Protein AF-A0A6M0BFX1-F1 (afdb_monomer_lite)

Structure (mmCIF, N/CA/C/O backbone):
data_AF-A0A6M0BFX1-F1
#
_entry.id   AF-A0A6M0BFX1-F1
#
loop_
_atom_site.group_PDB
_atom_site.id
_atom_site.type_symbol
_atom_site.label_atom_id
_atom_site.label_alt_id
_atom_site.label_comp_id
_atom_site.label_asym_id
_atom_site.label_entity_id
_atom_site.label_seq_id
_atom_site.pdbx_PDB_ins_code
_atom_site.Cartn_x
_atom_site.Cartn_y
_atom_site.Cartn_z
_atom_site.occupancy
_atom_site.B_iso_or_equiv
_atom_site.auth_seq_id
_atom_site.auth_comp_id
_atom_site.auth_asym_id
_atom_site.auth_atom_id
_atom_site.pdbx_PDB_model_num
ATOM 1 N N . MET A 1 1 ? -3.220 38.826 -23.582 1.00 36.59 1 MET A N 1
ATOM 2 C CA . MET A 1 1 ? -3.687 37.449 -23.327 1.00 36.59 1 MET A CA 1
ATOM 3 C C . MET A 1 1 ? -2.846 36.903 -22.188 1.00 36.59 1 MET A C 1
ATOM 5 O O . MET A 1 1 ? -1.636 36.831 -22.350 1.00 36.59 1 MET A O 1
ATOM 9 N N . LYS A 1 2 ? -3.441 36.656 -21.017 1.00 30.22 2 LYS A N 1
ATOM 10 C CA . LYS A 1 2 ? -2.777 35.894 -19.950 1.00 30.22 2 LYS A CA 1
ATOM 11 C C . LYS A 1 2 ? -2.882 34.412 -20.326 1.00 30.22 2 LYS A C 1
ATOM 13 O O . LYS A 1 2 ? -3.976 34.026 -20.734 1.00 30.22 2 LYS A O 1
ATOM 18 N N . PRO A 1 3 ? -1.814 33.607 -20.232 1.00 36.66 3 PRO A N 1
ATOM 19 C CA . PRO A 1 3 ? -1.981 32.167 -20.244 1.00 36.66 3 PRO A CA 1
ATOM 20 C C . PRO A 1 3 ? -2.669 31.778 -18.935 1.00 36.66 3 PRO A C 1
ATOM 22 O O . PRO A 1 3 ? -2.159 32.035 -17.845 1.00 36.66 3 PRO A O 1
ATOM 25 N N . ASP A 1 4 ? -3.875 31.252 -19.082 1.00 41.34 4 ASP A N 1
ATOM 26 C CA . ASP A 1 4 ? -4.591 30.516 -18.056 1.00 41.34 4 ASP A CA 1
ATOM 27 C C . ASP A 1 4 ? -4.094 29.070 -18.167 1.00 41.34 4 ASP A C 1
ATOM 29 O O . ASP A 1 4 ? -4.350 28.409 -19.170 1.00 41.34 4 ASP A O 1
ATOM 33 N N . LEU A 1 5 ? -3.256 28.640 -17.225 1.00 43.78 5 LEU A N 1
ATOM 34 C CA . LEU A 1 5 ? -2.702 27.285 -17.161 1.00 43.78 5 LEU A CA 1
ATOM 35 C C . LEU A 1 5 ? -2.589 26.876 -15.693 1.00 43.78 5 LEU A C 1
ATOM 37 O O . LEU A 1 5 ? -1.503 26.752 -15.135 1.00 43.78 5 LEU A O 1
ATOM 41 N N . THR A 1 6 ? -3.730 26.672 -15.051 1.00 41.00 6 THR A N 1
ATOM 42 C CA . THR A 1 6 ? -3.817 25.627 -14.032 1.00 41.00 6 THR A CA 1
ATOM 43 C C . THR A 1 6 ? -4.281 24.363 -14.740 1.00 41.00 6 THR A C 1
ATOM 45 O O . THR A 1 6 ? -5.455 24.004 -14.678 1.00 41.00 6 THR A O 1
ATOM 48 N N . GLU A 1 7 ? -3.372 23.713 -15.470 1.00 37.16 7 GLU A N 1
ATOM 49 C CA . GLU A 1 7 ? -3.544 22.281 -15.702 1.00 37.16 7 GLU A CA 1
ATOM 50 C C . GLU A 1 7 ? -3.515 21.617 -14.317 1.00 37.16 7 GLU A C 1
ATOM 52 O O . GLU A 1 7 ? -2.617 21.923 -13.523 1.00 37.16 7 GLU A O 1
ATOM 57 N N . PRO A 1 8 ? -4.508 20.787 -13.958 1.00 39.94 8 PRO A N 1
ATOM 58 C CA . PRO A 1 8 ? -4.450 20.062 -12.702 1.00 39.94 8 PRO A CA 1
ATOM 59 C C . PRO A 1 8 ? -3.175 19.214 -12.707 1.00 39.94 8 PRO A C 1
ATOM 61 O O . PRO A 1 8 ? -2.917 18.487 -13.664 1.00 39.94 8 PRO A O 1
ATOM 64 N N . TYR A 1 9 ? -2.361 19.340 -11.658 1.00 46.06 9 TYR A N 1
ATOM 65 C CA . TYR A 1 9 ? -1.170 18.521 -11.454 1.00 46.06 9 TYR A CA 1
ATOM 66 C C . TYR A 1 9 ? -1.613 17.057 -11.373 1.00 46.06 9 TYR A C 1
ATOM 68 O O . TYR A 1 9 ? -2.098 16.604 -10.337 1.00 46.06 9 TYR A O 1
ATOM 76 N N . VAL A 1 10 ? -1.526 16.331 -12.489 1.00 54.38 10 VAL A N 1
ATOM 77 C CA . VAL A 1 10 ? -1.837 14.903 -12.522 1.00 54.38 10 VAL A CA 1
ATOM 78 C C . VAL A 1 10 ? -0.723 14.208 -11.752 1.00 54.38 10 VAL A C 1
ATOM 80 O O . VAL A 1 10 ? 0.420 14.132 -12.209 1.00 54.38 10 VAL A O 1
ATOM 83 N N . GLN A 1 11 ? -1.034 13.755 -10.541 1.00 65.94 11 GLN A N 1
ATOM 84 C CA . GLN A 1 11 ? -0.116 12.924 -9.781 1.00 65.94 11 GLN A CA 1
ATOM 85 C C . GLN A 1 11 ? 0.071 11.619 -10.558 1.00 65.94 11 GLN A C 1
ATOM 87 O O . GLN A 1 11 ? -0.886 10.877 -10.764 1.00 65.94 11 GLN A O 1
ATOM 92 N N . SER A 1 12 ? 1.287 11.376 -11.048 1.00 84.25 12 SER A N 1
ATOM 93 C CA . SER A 1 12 ? 1.584 10.148 -11.779 1.00 84.25 12 SER A CA 1
ATOM 94 C C . SER A 1 12 ? 1.763 8.985 -10.800 1.00 84.25 12 SER A C 1
ATOM 96 O O . SER A 1 12 ? 2.242 9.175 -9.681 1.00 84.25 12 SER A O 1
ATOM 98 N N . ASP A 1 13 ? 1.357 7.784 -11.208 1.00 92.75 13 ASP A N 1
ATOM 99 C CA . ASP A 1 13 ? 1.546 6.545 -10.455 1.00 92.75 13 ASP A CA 1
ATOM 100 C C . ASP A 1 13 ? 2.055 5.449 -11.403 1.00 92.75 13 ASP A C 1
ATOM 102 O O . ASP A 1 13 ? 1.520 5.343 -12.511 1.00 92.75 13 ASP A O 1
ATOM 106 N N . PRO A 1 14 ? 3.042 4.618 -11.010 1.00 92.00 14 PRO A N 1
ATOM 107 C CA . PRO A 1 14 ? 3.582 3.573 -11.884 1.00 92.00 14 PRO A CA 1
ATOM 108 C C . PRO A 1 14 ? 2.545 2.568 -12.391 1.00 92.00 14 PRO A C 1
ATOM 110 O O . PRO A 1 14 ? 2.724 2.014 -13.473 1.00 92.00 14 PRO A O 1
ATOM 113 N N . LEU A 1 15 ? 1.474 2.334 -11.626 1.00 92.12 15 LEU A N 1
ATOM 114 C CA . LEU A 1 15 ? 0.385 1.425 -11.989 1.00 92.12 15 LEU A CA 1
ATOM 115 C C . LEU A 1 15 ? -0.913 2.165 -12.322 1.00 92.12 15 LEU A C 1
ATOM 117 O O . LEU A 1 15 ? -1.953 1.528 -12.459 1.00 92.12 15 LEU A O 1
ATOM 121 N N . ASN A 1 16 ? -0.869 3.498 -12.439 1.00 91.38 16 ASN A N 1
ATOM 122 C CA . ASN A 1 16 ? -2.055 4.335 -12.619 1.00 91.38 16 ASN A CA 1
ATOM 123 C C . ASN A 1 16 ? -3.126 4.086 -11.532 1.00 91.38 16 ASN A C 1
ATOM 125 O O . ASN A 1 16 ? -4.325 4.049 -11.808 1.00 91.38 16 ASN A O 1
ATOM 129 N N . SER A 1 17 ? -2.682 3.866 -10.291 1.00 93.31 17 SER A N 1
ATOM 130 C CA . SER A 1 17 ? -3.569 3.619 -9.154 1.00 93.31 17 SER A CA 1
ATOM 131 C C . SER A 1 17 ? -4.453 4.826 -8.826 1.00 93.31 17 SER A C 1
ATOM 133 O O . SER A 1 17 ? -3.970 5.961 -8.879 1.00 93.31 17 SER A O 1
ATOM 135 N N . PRO A 1 18 ? -5.705 4.604 -8.373 1.00 92.38 18 PRO A N 1
ATOM 136 C CA . PRO A 1 18 ? -6.528 5.668 -7.794 1.00 92.38 18 PRO A CA 1
ATOM 137 C C . PRO A 1 18 ? -5.953 6.225 -6.478 1.00 92.38 18 PRO A C 1
ATOM 139 O O . PRO A 1 18 ? -6.396 7.275 -6.015 1.00 92.38 18 PRO A O 1
ATOM 142 N N . TYR A 1 19 ? -4.961 5.553 -5.881 1.00 93.94 19 TYR A N 1
ATOM 143 C CA . TYR A 1 19 ? -4.289 5.961 -4.646 1.00 93.94 19 TYR A CA 1
ATOM 144 C C . TYR A 1 19 ? -2.804 6.195 -4.908 1.00 93.94 19 TYR A C 1
ATOM 146 O O . TYR A 1 19 ? -1.973 5.363 -4.532 1.00 93.94 19 TYR A O 1
ATOM 154 N N . PRO A 1 20 ? -2.442 7.284 -5.600 1.00 93.88 20 PRO A N 1
ATOM 155 C CA . PRO A 1 20 ? -1.104 7.442 -6.139 1.00 93.88 20 PRO A CA 1
ATOM 156 C C . PRO A 1 20 ? -0.043 7.531 -5.034 1.00 93.88 20 PRO A C 1
ATOM 158 O O . PRO A 1 20 ? -0.172 8.293 -4.070 1.00 93.88 20 PRO A O 1
ATOM 161 N N . ILE A 1 21 ? 1.054 6.788 -5.198 1.00 95.50 21 ILE A N 1
ATOM 162 C CA . ILE A 1 21 ? 2.276 7.008 -4.407 1.00 95.50 21 ILE A CA 1
ATOM 163 C C . ILE A 1 21 ? 2.895 8.368 -4.789 1.00 95.50 21 ILE A C 1
ATOM 165 O O . ILE A 1 21 ? 2.538 8.932 -5.829 1.00 95.50 21 ILE A O 1
ATOM 169 N N . PRO A 1 22 ? 3.827 8.946 -4.002 1.00 95.00 22 PRO A N 1
ATOM 170 C CA . PRO A 1 22 ? 4.436 10.234 -4.344 1.00 95.00 22 PRO A CA 1
ATOM 171 C C . PRO A 1 22 ? 5.495 10.079 -5.451 1.00 95.00 22 PRO A C 1
ATOM 173 O O . PRO A 1 22 ? 6.668 10.396 -5.263 1.00 95.00 22 PRO A O 1
ATOM 176 N N . TRP A 1 23 ? 5.097 9.562 -6.614 1.00 94.94 23 TRP A N 1
ATOM 177 C CA . TRP A 1 23 ? 6.004 9.239 -7.712 1.00 94.94 23 TRP A CA 1
ATOM 178 C C . TRP A 1 23 ? 6.662 10.480 -8.308 1.00 94.94 23 TRP A C 1
ATOM 180 O O . TRP A 1 23 ? 7.859 10.470 -8.578 1.00 94.94 23 TRP A O 1
ATOM 190 N N . ASN A 1 24 ? 5.925 11.586 -8.426 1.00 93.25 24 ASN A N 1
ATOM 191 C CA . ASN A 1 24 ? 6.508 12.841 -8.900 1.00 93.25 24 ASN A CA 1
ATOM 192 C C . ASN A 1 24 ? 7.655 13.307 -7.989 1.00 93.25 24 ASN A C 1
ATOM 194 O O . ASN A 1 24 ? 8.714 13.665 -8.492 1.00 93.25 24 ASN A O 1
ATOM 198 N N . TRP A 1 25 ? 7.505 13.192 -6.662 1.00 94.81 25 TRP A N 1
ATOM 199 C CA . TRP A 1 25 ? 8.595 13.481 -5.724 1.00 94.81 25 TRP A CA 1
ATOM 200 C C . TRP A 1 25 ? 9.810 12.573 -5.962 1.00 94.81 25 TRP A C 1
ATOM 202 O O . TRP A 1 25 ? 10.943 13.050 -5.906 1.00 94.81 25 TRP A O 1
ATOM 212 N N . VAL A 1 26 ? 9.599 11.286 -6.265 1.00 95.06 26 VAL A N 1
ATOM 213 C CA . VAL A 1 26 ? 10.688 10.354 -6.608 1.00 95.06 26 VAL A CA 1
ATOM 214 C C . VAL A 1 26 ? 11.441 10.827 -7.854 1.00 95.06 26 VAL A C 1
ATOM 216 O O . VAL A 1 26 ? 12.670 10.909 -7.828 1.00 95.06 26 VAL A O 1
ATOM 219 N N . LEU A 1 27 ? 10.720 11.167 -8.925 1.00 93.69 27 LEU A N 1
ATOM 220 C CA . LEU A 1 27 ? 11.308 11.594 -10.199 1.00 93.69 27 LEU A CA 1
ATOM 221 C C . LEU A 1 27 ? 12.014 12.953 -10.093 1.00 93.69 27 LEU A C 1
ATOM 223 O O . LEU A 1 27 ? 13.131 13.103 -10.584 1.00 93.69 27 LEU A O 1
ATOM 227 N N . GLU A 1 28 ? 11.403 13.927 -9.419 1.00 94.44 28 GLU A N 1
ATOM 228 C CA . GLU A 1 28 ? 11.993 15.250 -9.178 1.00 94.44 28 GLU A CA 1
ATOM 229 C C . GLU A 1 28 ? 13.260 15.139 -8.324 1.00 94.44 28 GLU A C 1
ATOM 231 O O . GLU A 1 28 ? 14.293 15.729 -8.650 1.00 94.44 28 GLU A O 1
ATOM 236 N N . THR A 1 29 ? 13.216 14.312 -7.275 1.00 94.19 29 THR A N 1
ATOM 237 C CA . THR A 1 29 ? 14.384 14.045 -6.433 1.00 94.19 29 THR A CA 1
ATOM 238 C C . THR A 1 29 ? 15.505 13.385 -7.233 1.00 94.19 29 THR A C 1
ATOM 240 O O . THR A 1 29 ? 16.671 13.750 -7.090 1.00 94.19 29 THR A O 1
ATOM 243 N N . HIS A 1 30 ? 15.184 12.425 -8.101 1.00 94.50 30 HIS A N 1
ATOM 244 C CA . HIS A 1 30 ? 16.181 11.807 -8.974 1.00 94.50 30 HIS A CA 1
ATOM 245 C C . HIS A 1 30 ? 16.802 12.816 -9.949 1.00 94.50 30 HIS A C 1
ATOM 247 O O . HIS A 1 30 ? 18.027 12.857 -10.077 1.00 94.50 30 HIS A O 1
ATOM 253 N N . ALA A 1 31 ? 15.992 13.675 -10.571 1.00 94.62 31 ALA A N 1
ATOM 254 C CA . ALA A 1 31 ? 16.477 14.722 -11.467 1.00 94.62 31 ALA A CA 1
ATOM 255 C C . ALA A 1 31 ? 17.451 15.687 -10.761 1.00 94.62 31 ALA A C 1
ATOM 257 O O . ALA A 1 31 ? 18.495 16.026 -11.325 1.00 94.62 31 ALA A O 1
ATOM 258 N N . GLU A 1 32 ? 17.164 16.072 -9.511 1.00 94.25 32 GLU A N 1
ATOM 259 C CA . GLU A 1 32 ? 18.070 16.869 -8.670 1.00 94.25 32 GLU A CA 1
ATOM 260 C C . GLU A 1 32 ? 19.411 16.150 -8.437 1.00 94.25 32 GLU A C 1
ATOM 262 O O . GLU A 1 32 ? 20.483 16.744 -8.589 1.00 94.25 32 GLU A O 1
ATOM 267 N N . LEU A 1 33 ? 19.370 14.860 -8.087 1.00 93.56 33 LEU A N 1
ATOM 268 C CA . LEU A 1 33 ? 20.571 14.064 -7.817 1.00 93.56 33 LEU A CA 1
ATOM 269 C C . LEU A 1 33 ? 21.458 13.927 -9.059 1.00 93.56 33 LEU A C 1
ATOM 271 O O . LEU A 1 33 ? 22.678 14.061 -8.944 1.00 93.56 33 LEU A O 1
ATOM 275 N N . VAL A 1 34 ? 20.858 13.720 -10.236 1.00 95.19 34 VAL A N 1
ATOM 276 C CA . VAL A 1 34 ? 21.568 13.667 -11.525 1.00 95.19 34 VAL A CA 1
ATOM 277 C C . VAL A 1 34 ? 22.212 15.009 -11.855 1.00 95.19 34 VAL A C 1
ATOM 279 O O . VAL A 1 34 ? 23.400 15.044 -12.176 1.00 95.19 34 VAL A O 1
ATOM 282 N N . ALA A 1 35 ? 21.463 16.111 -11.743 1.00 95.69 35 ALA A N 1
ATOM 283 C CA . ALA A 1 35 ? 21.962 17.451 -12.054 1.00 95.69 35 ALA A CA 1
ATOM 284 C C . ALA A 1 35 ? 23.174 17.835 -11.190 1.00 95.69 35 ALA A C 1
ATOM 286 O O . ALA A 1 35 ? 24.115 18.460 -11.679 1.00 95.69 35 ALA A O 1
ATOM 287 N N . ASN A 1 36 ? 23.172 17.409 -9.926 1.00 93.56 36 ASN A N 1
ATOM 288 C CA . ASN A 1 36 ? 24.231 17.701 -8.963 1.00 93.56 36 ASN A CA 1
ATOM 289 C C . ASN A 1 36 ? 25.308 16.605 -8.867 1.00 93.56 36 ASN A C 1
ATOM 291 O O . ASN A 1 36 ? 26.228 16.744 -8.063 1.00 93.56 36 ASN A O 1
ATOM 295 N N . GLN A 1 37 ? 25.186 15.509 -9.632 1.00 93.19 37 GLN A N 1
ATOM 296 C CA . GLN A 1 37 ? 26.025 14.304 -9.515 1.00 93.19 37 GLN A CA 1
ATOM 297 C C . GLN A 1 37 ? 26.199 13.836 -8.060 1.00 93.19 37 GLN A C 1
ATOM 299 O O . GLN A 1 37 ? 27.291 13.479 -7.615 1.00 93.19 37 GLN A O 1
ATOM 304 N N . SER A 1 38 ? 25.109 13.880 -7.295 1.00 93.06 38 SER A N 1
ATOM 305 C CA . SER A 1 38 ? 25.120 13.662 -5.849 1.00 93.06 38 SER A CA 1
ATOM 306 C C . SER A 1 38 ? 24.363 12.396 -5.457 1.00 93.06 38 SER A C 1
ATOM 308 O O . SER A 1 38 ? 23.568 11.857 -6.224 1.00 93.06 38 SER A O 1
ATOM 310 N N . PHE A 1 39 ? 24.619 11.915 -4.245 1.00 94.69 39 PHE A N 1
ATOM 311 C CA . PHE A 1 39 ? 23.954 10.762 -3.647 1.00 94.69 39 PHE A CA 1
ATOM 312 C C . PHE A 1 39 ? 23.531 11.099 -2.217 1.00 94.69 39 PHE A C 1
ATOM 314 O O . PHE A 1 39 ? 24.078 12.011 -1.591 1.00 94.69 39 PHE A O 1
ATOM 321 N N . GLY A 1 40 ? 22.573 10.352 -1.677 1.00 92.94 40 GLY A N 1
ATOM 322 C CA . GLY A 1 40 ? 22.203 10.459 -0.270 1.00 92.94 40 GLY A CA 1
ATOM 323 C C . GLY A 1 40 ? 20.732 10.206 -0.000 1.00 92.94 40 GLY A C 1
ATOM 324 O O . GLY A 1 40 ? 19.965 9.822 -0.881 1.00 92.94 40 GLY A O 1
ATOM 325 N N . PHE A 1 41 ? 20.347 10.426 1.252 1.00 94.88 41 PHE A N 1
ATOM 326 C CA . PHE A 1 41 ? 18.977 10.222 1.696 1.00 94.88 41 PHE A CA 1
ATOM 327 C C . PHE A 1 41 ? 18.101 11.440 1.403 1.00 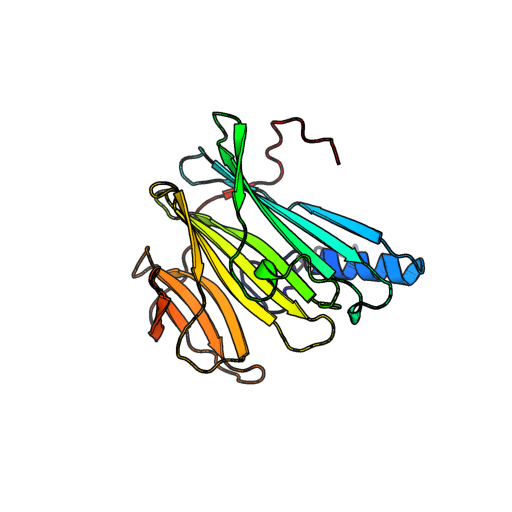94.88 41 PHE A C 1
ATOM 329 O O . PHE A 1 41 ? 18.527 12.594 1.533 1.00 94.88 41 PHE A O 1
ATOM 336 N N . ARG A 1 42 ? 16.861 11.166 1.011 1.00 95.62 42 ARG A N 1
ATOM 337 C CA . ARG A 1 42 ? 15.777 12.133 0.848 1.00 95.62 42 ARG A CA 1
ATOM 338 C C . ARG A 1 42 ? 14.530 11.553 1.489 1.00 95.62 42 ARG A C 1
ATOM 340 O O . ARG A 1 42 ? 14.309 10.345 1.442 1.00 95.62 42 ARG A O 1
ATOM 347 N N . TYR A 1 43 ? 13.737 12.421 2.100 1.00 95.94 43 TYR A N 1
ATOM 348 C CA . TYR A 1 43 ? 12.586 12.013 2.888 1.00 95.94 43 TYR A CA 1
ATOM 349 C C . TYR A 1 43 ? 11.331 12.700 2.385 1.00 95.94 43 TYR A C 1
ATOM 351 O O . TYR A 1 43 ? 11.352 13.881 2.041 1.00 95.94 43 TYR A O 1
ATOM 359 N N . TYR A 1 44 ? 10.237 11.958 2.414 1.00 94.75 44 TYR A N 1
ATOM 360 C CA . TYR A 1 44 ? 8.903 12.450 2.136 1.00 94.75 44 TYR A CA 1
ATOM 361 C C . TYR A 1 44 ? 7.956 11.976 3.231 1.00 94.75 44 TYR A C 1
ATOM 363 O O . TYR A 1 44 ? 8.082 10.862 3.744 1.00 94.75 44 TYR A O 1
ATOM 371 N N . ARG A 1 45 ? 6.992 12.818 3.596 1.00 94.12 45 ARG A N 1
ATOM 372 C CA . ARG A 1 45 ? 5.900 12.450 4.495 1.00 94.12 45 ARG A CA 1
ATOM 373 C C . ARG A 1 45 ? 4.592 12.579 3.730 1.00 94.12 45 ARG A C 1
ATOM 375 O O . ARG A 1 45 ? 4.325 13.644 3.184 1.00 94.12 45 ARG A O 1
ATOM 382 N N . SER A 1 46 ? 3.779 11.526 3.730 1.00 93.62 46 SER A N 1
ATOM 383 C CA . SER A 1 46 ? 2.451 11.588 3.117 1.00 93.62 46 SER A CA 1
ATOM 384 C C . SER A 1 46 ? 1.525 12.540 3.876 1.00 93.62 46 SER A C 1
ATOM 386 O O . SER A 1 46 ? 1.767 12.895 5.039 1.00 93.62 46 SER A O 1
ATOM 388 N N . GLN A 1 47 ? 0.419 12.905 3.231 1.00 91.62 47 GLN A N 1
ATOM 389 C CA . GLN A 1 47 ? -0.734 13.459 3.933 1.00 91.62 47 GLN A CA 1
ATOM 390 C C . GLN A 1 47 ? -1.236 12.472 4.999 1.00 91.62 47 GLN A C 1
ATOM 392 O O . GLN A 1 47 ? -0.966 11.265 4.932 1.00 91.62 47 GLN A O 1
ATOM 397 N N . SER A 1 48 ? -1.911 13.013 6.015 1.00 94.69 48 SER A N 1
ATOM 398 C CA . SER A 1 48 ? -2.513 12.206 7.072 1.00 94.69 48 SER A CA 1
ATOM 399 C C . SER A 1 48 ? -3.921 11.782 6.655 1.00 94.69 48 SER A C 1
ATOM 401 O O . SER A 1 48 ? -4.705 12.627 6.236 1.00 94.69 48 SER A O 1
ATOM 403 N N . LEU A 1 49 ? -4.256 10.508 6.835 1.00 97.25 49 LEU A N 1
ATOM 404 C CA . LEU A 1 49 ? -5.599 9.965 6.665 1.00 97.25 49 LEU A CA 1
ATOM 405 C C . LEU A 1 49 ? -6.263 9.784 8.034 1.00 97.25 49 LEU A C 1
ATOM 407 O O . LEU A 1 49 ? -5.833 8.946 8.835 1.00 97.25 49 LEU A O 1
ATOM 411 N N . VAL A 1 50 ? -7.316 10.550 8.299 1.00 97.88 50 VAL A N 1
ATOM 412 C CA . VAL A 1 50 ? -8.042 10.533 9.574 1.00 97.88 50 VAL A CA 1
ATOM 413 C C . VAL A 1 50 ? -9.176 9.512 9.530 1.00 97.88 50 VAL A C 1
ATOM 415 O O . VAL A 1 50 ? -9.925 9.440 8.556 1.00 97.88 50 VAL A O 1
ATOM 418 N N . SER A 1 51 ? -9.298 8.716 10.593 1.00 97.75 51 SER A N 1
ATOM 419 C CA . SER A 1 51 ? -10.395 7.758 10.784 1.00 97.75 51 SER A CA 1
ATOM 420 C C . SER A 1 51 ? -11.755 8.462 10.857 1.00 97.75 51 SER A C 1
ATOM 422 O O . SER A 1 51 ? -11.814 9.515 11.494 1.00 97.75 51 SER A O 1
ATOM 424 N N . PRO A 1 52 ? -12.853 7.876 10.342 1.00 97.12 52 PRO A N 1
ATOM 425 C CA . PRO A 1 52 ? -14.193 8.467 10.439 1.00 97.12 52 PRO A CA 1
ATOM 426 C C . PRO A 1 52 ? -14.639 8.846 11.863 1.00 97.12 52 PRO A C 1
ATOM 428 O O . PRO A 1 52 ? -15.320 9.851 12.045 1.00 97.12 52 PRO A O 1
ATOM 431 N N . ASP A 1 53 ? -14.223 8.099 12.894 1.00 96.81 53 ASP A N 1
ATOM 432 C CA . ASP A 1 53 ? -14.511 8.422 14.303 1.00 96.81 53 ASP A CA 1
ATOM 433 C C . ASP A 1 53 ? -13.611 9.526 14.902 1.00 96.81 53 ASP A C 1
ATOM 435 O O . ASP A 1 53 ? -13.756 9.875 16.077 1.00 96.81 53 ASP A O 1
ATOM 439 N N . GLY A 1 54 ? -12.678 10.062 14.110 1.00 96.06 54 GLY A N 1
ATOM 440 C CA . GLY A 1 54 ? -11.760 11.143 14.465 1.00 96.06 54 GLY A CA 1
ATOM 441 C C . GLY A 1 54 ? -10.700 10.784 15.509 1.00 96.06 54 GLY A C 1
ATOM 442 O O . GLY A 1 54 ? -10.040 11.685 16.026 1.00 96.06 54 GLY A O 1
ATOM 443 N N . LYS A 1 55 ? -10.527 9.505 15.875 1.00 96.56 55 LYS A N 1
ATOM 444 C CA . LYS A 1 55 ? -9.609 9.112 16.962 1.00 96.56 55 LYS A CA 1
ATOM 445 C C . LYS A 1 55 ? -8.203 8.772 16.495 1.00 96.56 55 LYS A C 1
ATOM 447 O O . L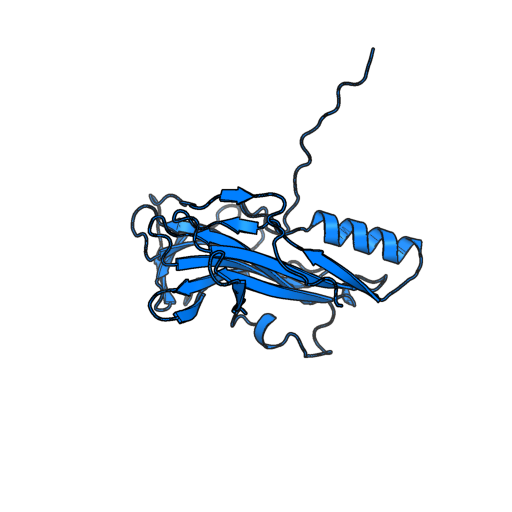YS A 1 55 ? -7.296 8.771 17.328 1.00 96.56 55 LYS A O 1
ATOM 452 N N . TYR A 1 56 ? -8.014 8.472 15.216 1.00 97.12 56 TYR A N 1
ATOM 453 C CA . TYR A 1 56 ? -6.726 8.072 14.668 1.00 97.12 56 TYR A CA 1
ATOM 454 C C . TYR A 1 56 ? -6.371 8.855 13.410 1.00 97.12 56 TYR A C 1
ATOM 456 O O . TYR A 1 56 ? -7.237 9.205 12.611 1.00 97.12 56 TYR A O 1
ATOM 464 N N . ALA A 1 57 ? -5.075 9.073 13.214 1.00 97.31 57 ALA A N 1
ATOM 465 C CA . ALA A 1 57 ? -4.520 9.535 11.951 1.00 97.31 57 ALA A CA 1
ATOM 466 C C . ALA A 1 57 ? -3.416 8.583 11.493 1.00 97.31 57 ALA A C 1
ATOM 468 O O . ALA A 1 57 ? -2.549 8.206 12.282 1.00 97.31 57 ALA A O 1
ATOM 469 N N . ALA A 1 58 ? -3.438 8.214 10.217 1.00 97.94 58 ALA A N 1
ATOM 470 C CA . ALA A 1 58 ? -2.407 7.402 9.591 1.00 97.94 58 ALA A CA 1
ATOM 471 C C . ALA A 1 58 ? -1.585 8.234 8.605 1.00 97.94 58 ALA A C 1
ATOM 473 O O . ALA A 1 58 ? -2.136 9.052 7.879 1.00 97.94 58 ALA A O 1
ATOM 474 N N . TYR A 1 59 ? -0.272 8.044 8.563 1.00 97.38 59 TYR A N 1
ATOM 475 C CA . TYR A 1 59 ? 0.603 8.691 7.582 1.00 97.38 59 TYR A CA 1
ATOM 476 C C . TYR A 1 59 ? 1.869 7.869 7.380 1.00 97.38 59 TYR A C 1
ATOM 478 O O . TYR A 1 59 ? 2.273 7.115 8.260 1.00 97.38 59 TYR A O 1
ATOM 486 N N . SER A 1 60 ? 2.550 8.069 6.262 1.00 97.19 60 SER A N 1
ATOM 487 C CA . SER A 1 60 ? 3.802 7.384 5.961 1.00 97.19 60 SER A CA 1
ATOM 488 C C . SER A 1 60 ? 4.984 8.330 5.943 1.00 97.19 60 SER A C 1
ATOM 490 O O . SER A 1 60 ? 4.864 9.506 5.590 1.00 97.19 60 SER A O 1
ATOM 492 N N . ARG A 1 61 ? 6.151 7.798 6.302 1.00 96.12 61 ARG A N 1
ATOM 493 C CA . ARG A 1 61 ? 7.449 8.395 5.993 1.00 96.12 61 ARG A CA 1
ATOM 494 C C . ARG A 1 61 ? 8.143 7.507 4.976 1.00 96.12 61 ARG A C 1
ATOM 496 O O . ARG A 1 61 ? 8.279 6.306 5.193 1.00 96.12 61 ARG A O 1
ATOM 503 N N . ILE A 1 62 ? 8.555 8.110 3.876 1.00 96.31 62 ILE A N 1
ATOM 504 C CA . ILE A 1 62 ? 9.187 7.454 2.739 1.00 96.31 62 ILE A CA 1
ATOM 505 C C . ILE A 1 62 ? 10.620 7.966 2.669 1.00 96.31 62 ILE A C 1
ATOM 507 O O . ILE A 1 62 ? 10.861 9.170 2.770 1.00 96.31 62 ILE A O 1
ATOM 511 N N . GLN A 1 63 ? 11.563 7.045 2.527 1.00 96.25 63 GLN A N 1
ATOM 512 C CA . GLN A 1 63 ? 12.983 7.324 2.417 1.00 96.25 63 GLN A CA 1
ATOM 513 C C . GLN A 1 63 ? 13.470 6.846 1.053 1.00 96.25 63 GLN A C 1
ATOM 515 O O . GLN A 1 63 ? 13.381 5.664 0.732 1.00 96.25 63 GLN A O 1
ATOM 520 N N . LEU A 1 64 ? 14.042 7.763 0.281 1.00 95.50 64 LEU A N 1
ATOM 521 C CA . LEU A 1 64 ? 14.802 7.459 -0.922 1.00 95.50 64 LEU A CA 1
ATOM 522 C C . LEU A 1 64 ? 16.289 7.514 -0.570 1.00 95.50 64 LEU A C 1
ATOM 524 O O . LEU A 1 64 ? 16.812 8.571 -0.218 1.00 95.50 64 LEU A O 1
ATOM 528 N N . GLN A 1 65 ? 16.971 6.377 -0.671 1.00 95.56 65 GLN A N 1
ATOM 529 C CA . GLN A 1 65 ? 18.426 6.321 -0.757 1.00 95.56 65 GLN A CA 1
ATOM 530 C C . GLN A 1 65 ? 18.799 6.508 -2.228 1.00 95.56 65 GLN A C 1
ATOM 532 O O . GLN A 1 65 ? 18.807 5.556 -3.010 1.00 95.56 65 GLN A O 1
ATOM 537 N N . GLY A 1 66 ? 19.018 7.759 -2.614 1.00 93.69 66 GLY A N 1
ATOM 538 C CA . GLY A 1 66 ? 19.165 8.153 -4.005 1.00 93.69 66 GLY A CA 1
ATOM 539 C C . GLY A 1 66 ? 20.607 8.097 -4.505 1.00 93.69 66 GLY A C 1
ATOM 540 O O . GLY A 1 66 ? 21.547 8.475 -3.798 1.00 93.69 66 GLY A O 1
ATOM 541 N N . GLN A 1 67 ? 20.753 7.664 -5.754 1.00 94.56 67 GLN A N 1
ATOM 542 C CA . GLN A 1 67 ? 21.970 7.729 -6.562 1.00 94.56 67 GLN A CA 1
ATOM 543 C C . GLN A 1 67 ? 21.630 8.320 -7.944 1.00 94.56 67 GLN A C 1
ATOM 545 O O . GLN A 1 67 ? 20.476 8.208 -8.372 1.00 94.56 67 GLN A O 1
ATOM 550 N N . PRO A 1 68 ? 22.598 8.912 -8.672 1.00 93.44 68 PRO A N 1
ATOM 551 C CA . PRO A 1 68 ? 22.364 9.400 -10.034 1.00 93.44 68 PRO A CA 1
ATOM 552 C C . PRO A 1 68 ? 21.850 8.301 -10.976 1.00 93.44 68 PRO A C 1
ATOM 554 O O . PRO A 1 68 ? 21.011 8.555 -11.839 1.00 93.44 68 PRO A O 1
ATOM 557 N N . GLU A 1 69 ? 22.286 7.055 -10.789 1.00 94.06 69 GLU A N 1
ATOM 558 C CA . GLU A 1 69 ? 21.707 5.894 -11.454 1.00 94.06 69 GLU A CA 1
ATOM 559 C C . GLU A 1 69 ? 20.508 5.322 -10.670 1.00 94.06 69 GLU A C 1
ATOM 561 O O . GLU A 1 69 ? 20.677 4.718 -9.608 1.00 94.06 69 GLU A O 1
ATOM 566 N N . LEU A 1 70 ? 19.285 5.433 -11.214 1.00 89.81 70 LEU A N 1
ATOM 567 C CA . LEU A 1 70 ? 18.056 4.942 -10.557 1.00 89.81 70 LEU A CA 1
ATOM 568 C C . LEU A 1 70 ? 18.098 3.458 -10.190 1.00 89.81 70 LEU A C 1
ATOM 570 O O . LEU A 1 70 ? 17.655 3.088 -9.109 1.00 89.81 70 LEU A O 1
ATOM 574 N N . TYR A 1 71 ? 18.687 2.609 -11.034 1.00 91.44 71 TYR A N 1
ATOM 575 C CA . TYR A 1 71 ? 18.810 1.172 -10.754 1.00 91.44 71 TYR A CA 1
ATOM 576 C C . TYR A 1 71 ? 19.719 0.858 -9.547 1.00 91.44 71 TYR A C 1
ATOM 578 O O . TYR A 1 71 ? 19.779 -0.284 -9.101 1.00 91.44 71 TYR A O 1
ATOM 586 N N . ARG A 1 72 ? 20.441 1.854 -9.015 1.00 93.00 72 ARG A N 1
ATOM 587 C CA . ARG A 1 72 ? 21.212 1.766 -7.763 1.00 93.00 72 ARG A CA 1
ATOM 588 C C . ARG A 1 72 ? 20.525 2.463 -6.590 1.00 93.00 72 ARG A C 1
ATOM 590 O O . ARG A 1 72 ? 20.995 2.369 -5.458 1.00 93.00 72 ARG A O 1
ATOM 597 N N . SER A 1 73 ? 19.446 3.191 -6.856 1.00 94.56 73 SER A N 1
ATOM 598 C CA . SER A 1 73 ? 18.640 3.835 -5.825 1.00 94.56 73 SER A CA 1
ATOM 599 C C . SER A 1 73 ? 17.740 2.815 -5.135 1.00 94.56 73 SER A C 1
ATOM 601 O O . SER A 1 73 ? 17.483 1.732 -5.662 1.00 94.56 73 SER A O 1
ATOM 603 N N . ARG A 1 74 ? 17.252 3.165 -3.947 1.00 95.44 74 ARG A N 1
ATOM 604 C CA . ARG A 1 74 ? 16.321 2.333 -3.182 1.00 95.44 74 ARG A CA 1
ATOM 605 C C . ARG A 1 74 ? 15.275 3.192 -2.498 1.00 95.44 74 ARG A C 1
ATOM 607 O O . ARG A 1 74 ? 15.618 4.239 -1.948 1.00 95.44 74 ARG A O 1
ATOM 614 N N . ILE A 1 75 ? 14.032 2.722 -2.468 1.00 96.00 75 ILE A N 1
ATOM 615 C CA . ILE A 1 75 ? 12.980 3.330 -1.654 1.00 96.00 75 ILE A CA 1
ATOM 616 C C . ILE A 1 75 ? 12.488 2.345 -0.603 1.00 96.00 75 ILE A C 1
ATOM 618 O O . ILE A 1 75 ? 12.176 1.195 -0.906 1.00 96.00 75 ILE A O 1
ATOM 622 N N . SER A 1 76 ? 12.385 2.832 0.627 1.00 95.56 76 SER A N 1
ATOM 623 C CA . SER A 1 76 ? 11.698 2.165 1.726 1.00 95.56 76 SER A CA 1
ATOM 624 C C . SER A 1 76 ? 10.729 3.129 2.401 1.00 95.56 76 SER A C 1
ATOM 626 O O . SER A 1 76 ? 10.764 4.346 2.192 1.00 95.56 76 SER A O 1
ATOM 628 N N . SER A 1 77 ? 9.832 2.591 3.215 1.00 95.50 77 SER A N 1
ATOM 629 C CA . SER A 1 77 ? 8.845 3.396 3.919 1.00 95.50 77 SER A CA 1
ATOM 630 C C . SER A 1 77 ? 8.383 2.724 5.200 1.00 95.50 77 SER A C 1
ATOM 632 O O . SER A 1 77 ? 8.518 1.514 5.382 1.00 95.50 77 SER A O 1
ATOM 634 N N . VAL A 1 78 ? 7.840 3.542 6.093 1.00 94.25 78 VAL A N 1
ATOM 635 C CA . VAL A 1 78 ? 7.184 3.106 7.320 1.00 94.25 78 VAL A CA 1
ATOM 636 C C . VAL A 1 78 ? 5.884 3.885 7.451 1.00 94.25 78 VAL A C 1
ATOM 638 O O . VAL A 1 78 ? 5.888 5.113 7.320 1.00 94.25 78 VAL A O 1
ATOM 641 N N . MET A 1 79 ? 4.785 3.184 7.728 1.00 97.56 79 MET A N 1
ATOM 642 C CA . MET A 1 79 ? 3.504 3.813 8.029 1.00 97.56 79 MET A CA 1
ATOM 643 C C . MET A 1 79 ? 3.314 3.912 9.539 1.00 97.56 79 MET A C 1
ATOM 645 O O . MET A 1 79 ? 3.662 3.010 10.299 1.00 97.56 79 MET A O 1
ATOM 649 N N . PHE A 1 80 ? 2.760 5.030 9.975 1.00 97.75 80 PHE A N 1
ATOM 650 C CA . PHE A 1 80 ? 2.469 5.341 11.360 1.00 97.75 80 PHE A CA 1
ATOM 651 C C . PHE A 1 80 ? 0.969 5.497 11.542 1.00 97.75 80 PHE A C 1
ATOM 653 O O . PHE A 1 80 ? 0.304 6.081 10.691 1.00 97.75 80 PHE A O 1
ATOM 660 N N . ILE A 1 81 ? 0.461 5.025 12.676 1.00 97.69 81 ILE A N 1
ATOM 661 C CA . ILE A 1 81 ? -0.896 5.295 13.146 1.00 97.69 81 ILE A CA 1
ATOM 662 C C . ILE A 1 81 ? -0.791 5.969 14.509 1.00 97.69 81 ILE A C 1
ATOM 664 O O . ILE A 1 81 ? -0.261 5.392 15.459 1.00 97.69 81 ILE A O 1
ATOM 668 N N . 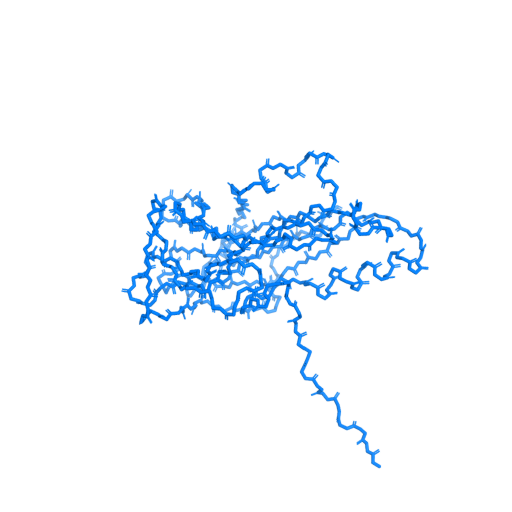GLU A 1 82 ? -1.290 7.191 14.603 1.00 96.62 82 GLU A N 1
ATOM 669 C CA . GLU A 1 82 ? -1.323 7.985 15.823 1.00 96.62 82 GLU A CA 1
ATOM 670 C C . GLU A 1 82 ? -2.728 7.963 16.415 1.00 96.62 82 GLU A C 1
ATOM 672 O O . GLU A 1 82 ? -3.700 8.240 15.717 1.00 96.62 82 GLU A O 1
ATOM 677 N N . ASN A 1 83 ? -2.848 7.651 17.705 1.00 95.94 83 ASN A N 1
ATOM 678 C CA . ASN A 1 83 ? -4.064 7.944 18.452 1.00 95.94 83 ASN A CA 1
ATOM 679 C C . ASN A 1 83 ? -4.076 9.440 18.796 1.00 95.94 83 ASN A C 1
ATOM 681 O O . ASN A 1 83 ? -3.244 9.899 19.574 1.00 95.94 83 ASN A O 1
ATOM 685 N N . LEU A 1 84 ? -5.037 10.184 18.256 1.00 94.81 84 LEU A N 1
ATOM 686 C CA . LEU A 1 84 ? -5.106 11.644 18.362 1.00 94.81 84 LEU A CA 1
ATOM 687 C C . LEU A 1 84 ? -5.465 12.145 19.769 1.00 94.81 84 LEU A C 1
ATOM 689 O O . LEU A 1 84 ? -5.244 13.311 20.081 1.00 94.81 84 LEU A O 1
ATOM 693 N N . GLN A 1 85 ? -6.001 11.280 20.635 1.00 94.56 85 GLN A N 1
ATOM 694 C CA . GLN A 1 85 ? -6.312 11.631 22.023 1.00 94.56 85 GLN A CA 1
ATOM 695 C C . GLN A 1 85 ? -5.108 11.433 22.947 1.00 94.56 85 GLN A C 1
ATOM 697 O O . GLN A 1 85 ? -4.887 12.232 23.853 1.00 94.56 85 GLN A O 1
ATOM 702 N N . THR A 1 86 ? -4.351 10.350 22.750 1.00 94.81 86 THR A N 1
ATOM 703 C CA . THR A 1 86 ? -3.248 9.966 23.647 1.00 94.81 86 THR A CA 1
ATOM 704 C C . THR A 1 86 ? -1.864 10.311 23.102 1.00 94.81 86 THR A C 1
ATOM 706 O O . THR A 1 86 ? -0.893 10.256 23.853 1.00 94.81 86 THR A O 1
ATOM 709 N N . GLY A 1 87 ? -1.749 10.616 21.808 1.00 92.44 87 GLY A N 1
ATOM 710 C CA . GLY A 1 87 ? -0.476 10.766 21.096 1.00 92.44 87 GLY A CA 1
ATOM 711 C C . GLY A 1 87 ? 0.282 9.447 20.907 1.00 92.44 87 GLY A C 1
ATOM 712 O O . GLY A 1 87 ? 1.438 9.452 20.487 1.00 92.44 87 GLY A O 1
ATOM 713 N N . HIS A 1 88 ? -0.323 8.301 21.243 1.00 94.44 88 HIS A N 1
ATOM 714 C CA . HIS A 1 88 ? 0.342 7.010 21.099 1.00 94.44 88 HIS A CA 1
ATOM 715 C C . HIS A 1 88 ? 0.547 6.680 19.619 1.00 94.44 88 HIS A C 1
ATOM 717 O O . HIS A 1 88 ? -0.418 6.537 18.865 1.00 94.44 88 HIS A O 1
ATOM 723 N N . LEU A 1 89 ? 1.807 6.479 19.238 1.00 94.38 89 LEU A N 1
ATOM 724 C CA . LEU A 1 89 ? 2.217 6.161 17.878 1.00 94.38 89 LEU A CA 1
ATOM 725 C C . LEU A 1 89 ? 2.454 4.655 17.719 1.00 94.38 89 LEU A C 1
ATOM 727 O O . LEU A 1 89 ? 3.169 4.035 18.506 1.00 94.38 89 LEU A O 1
ATOM 731 N N . ARG A 1 90 ? 1.891 4.071 16.667 1.00 95.31 90 ARG A N 1
ATOM 732 C CA . ARG A 1 90 ? 2.126 2.691 16.237 1.00 95.31 90 ARG A CA 1
ATOM 733 C C . ARG A 1 90 ? 2.805 2.686 14.879 1.00 95.31 90 ARG A C 1
ATOM 735 O O . ARG A 1 90 ? 2.413 3.441 14.000 1.00 95.31 90 ARG A O 1
ATOM 742 N N . ILE A 1 91 ? 3.773 1.795 14.711 1.00 96.31 91 ILE A N 1
ATOM 743 C CA . ILE A 1 91 ? 4.408 1.519 13.424 1.00 96.31 91 ILE A CA 1
ATOM 744 C C . ILE A 1 91 ? 3.687 0.351 12.748 1.00 96.31 91 ILE A C 1
ATOM 746 O O . ILE A 1 91 ? 3.389 -0.652 13.397 1.00 96.31 91 ILE A O 1
ATOM 750 N N . ILE A 1 92 ? 3.428 0.496 11.451 1.00 96.75 92 ILE A N 1
ATOM 751 C CA . ILE A 1 92 ? 2.869 -0.518 10.564 1.00 96.75 92 ILE A CA 1
ATOM 752 C C . ILE A 1 92 ? 3.875 -0.781 9.445 1.00 96.75 92 ILE A C 1
ATOM 754 O O . ILE A 1 92 ? 4.356 0.144 8.785 1.00 96.75 92 ILE A O 1
ATOM 758 N N . THR A 1 93 ? 4.172 -2.058 9.236 1.00 93.38 93 THR A N 1
ATOM 759 C CA . THR A 1 93 ? 5.056 -2.556 8.181 1.00 93.38 93 THR A CA 1
ATOM 760 C C . THR A 1 93 ? 4.342 -3.658 7.416 1.00 93.38 93 THR A C 1
ATOM 762 O O . THR A 1 93 ? 3.657 -4.479 8.026 1.00 93.38 93 THR A O 1
ATOM 765 N N . ALA A 1 94 ? 4.518 -3.689 6.098 1.00 94.81 94 ALA A N 1
ATOM 766 C CA . ALA A 1 94 ? 4.020 -4.774 5.266 1.00 94.81 94 ALA A CA 1
ATOM 767 C C . ALA A 1 94 ? 4.857 -6.049 5.459 1.00 94.81 94 ALA A C 1
ATOM 769 O O . ALA A 1 94 ? 6.052 -5.977 5.751 1.00 94.81 94 ALA A O 1
ATOM 770 N N . SER A 1 95 ? 4.236 -7.206 5.241 1.00 93.94 95 SER A N 1
ATOM 771 C CA . SER A 1 95 ? 4.892 -8.517 5.166 1.00 93.94 95 SER A CA 1
ATOM 772 C C . SER A 1 95 ? 4.956 -9.041 3.727 1.00 93.94 95 SER A C 1
ATOM 774 O O . SER A 1 95 ? 4.761 -10.228 3.482 1.00 93.94 95 SER A O 1
ATOM 776 N N . SER A 1 96 ? 5.219 -8.148 2.774 1.00 92.06 96 SER A N 1
ATOM 777 C CA . SER A 1 96 ? 5.381 -8.411 1.338 1.00 92.06 96 SER A CA 1
ATOM 778 C C . SER A 1 96 ? 6.851 -8.682 0.958 1.00 92.06 96 SER A C 1
ATOM 780 O O . SER A 1 96 ? 7.747 -8.434 1.777 1.00 92.06 96 SER A O 1
ATOM 782 N N . PRO A 1 97 ? 7.133 -9.213 -0.250 1.00 92.19 97 PRO A N 1
ATOM 783 C CA . PRO A 1 97 ? 8.474 -9.641 -0.653 1.00 92.19 97 PRO A CA 1
ATOM 784 C C . PRO A 1 97 ? 9.585 -8.606 -0.424 1.00 92.19 97 PRO A C 1
ATOM 786 O O . PRO A 1 97 ? 10.554 -8.915 0.269 1.00 92.19 97 PRO A O 1
ATOM 789 N N . LEU A 1 98 ? 9.474 -7.379 -0.941 1.00 91.75 98 LEU A N 1
ATOM 790 C CA . LEU A 1 98 ? 10.535 -6.373 -0.787 1.00 91.75 98 LEU A CA 1
ATOM 791 C C . LEU A 1 98 ? 10.539 -5.736 0.607 1.00 91.75 98 LEU A C 1
ATOM 793 O O . LEU A 1 98 ? 11.614 -5.490 1.161 1.00 91.75 98 LEU A O 1
ATOM 797 N N . ALA A 1 99 ? 9.370 -5.511 1.212 1.00 86.12 99 ALA A N 1
ATOM 798 C CA . ALA A 1 99 ? 9.260 -4.954 2.561 1.00 86.12 99 ALA A CA 1
ATOM 799 C C . ALA A 1 99 ? 9.927 -5.846 3.626 1.00 86.12 99 ALA A C 1
ATOM 801 O O . ALA A 1 99 ? 10.635 -5.342 4.507 1.00 86.12 99 ALA A O 1
ATOM 802 N N . ASN A 1 100 ? 9.793 -7.172 3.503 1.00 87.81 100 ASN A N 1
ATOM 803 C CA . ASN A 1 100 ? 10.451 -8.143 4.385 1.00 87.81 100 ASN A CA 1
ATOM 804 C C . ASN A 1 100 ? 11.985 -8.112 4.279 1.00 87.81 100 ASN A C 1
ATOM 806 O O . ASN A 1 100 ? 12.681 -8.518 5.210 1.00 87.81 100 ASN A O 1
ATOM 810 N N . HIS A 1 101 ? 12.522 -7.593 3.174 1.00 81.88 101 HIS A N 1
ATOM 811 C CA . HIS A 1 101 ? 13.955 -7.548 2.887 1.00 81.88 101 HIS A CA 1
ATOM 812 C C . HIS A 1 101 ? 14.503 -6.111 2.796 1.00 81.88 101 HIS A C 1
ATOM 814 O O . HIS A 1 101 ? 15.557 -5.876 2.205 1.00 81.88 101 HIS A O 1
ATOM 820 N N . HIS A 1 102 ? 13.846 -5.131 3.432 1.00 70.31 102 HIS A N 1
ATOM 821 C CA . HIS A 1 102 ? 14.205 -3.704 3.355 1.00 70.31 102 HIS A CA 1
ATOM 822 C C . HIS A 1 102 ? 15.626 -3.331 3.844 1.00 70.31 102 HIS A C 1
ATOM 824 O O . HIS A 1 102 ? 16.071 -2.222 3.563 1.00 70.31 102 HIS A O 1
ATOM 830 N N . ASN A 1 103 ? 16.343 -4.229 4.530 1.00 70.38 103 ASN A N 1
ATOM 831 C CA . ASN A 1 103 ? 17.745 -4.040 4.944 1.00 70.38 103 ASN A CA 1
ATOM 832 C C . ASN A 1 103 ? 18.749 -4.848 4.105 1.00 70.38 103 ASN A 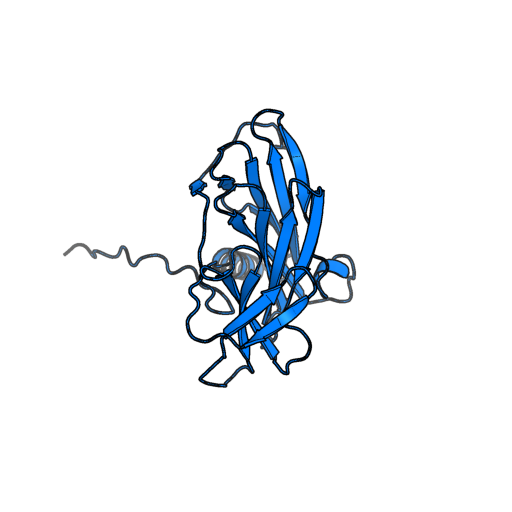C 1
ATOM 834 O O . ASN A 1 103 ? 19.937 -4.847 4.408 1.00 70.38 103 ASN A O 1
ATOM 838 N N . ASP A 1 104 ? 18.299 -5.572 3.077 1.00 76.62 104 ASP A N 1
ATOM 839 C CA . ASP A 1 104 ? 19.206 -6.303 2.194 1.00 76.62 104 ASP A CA 1
ATOM 840 C C . ASP A 1 104 ? 19.827 -5.341 1.175 1.00 76.62 104 ASP A C 1
ATOM 842 O O . ASP A 1 104 ? 19.141 -4.853 0.273 1.00 76.62 104 ASP A O 1
ATOM 846 N N . ASP A 1 105 ? 21.118 -5.045 1.327 1.00 67.19 105 ASP A N 1
ATOM 847 C CA . ASP A 1 105 ? 21.891 -4.187 0.417 1.00 67.19 105 ASP A CA 1
ATOM 848 C C . ASP A 1 105 ? 21.966 -4.746 -1.017 1.00 67.19 105 ASP A C 1
ATOM 850 O O . ASP A 1 105 ? 22.321 -4.028 -1.954 1.00 67.19 105 ASP A O 1
ATOM 854 N N . LYS A 1 106 ? 21.605 -6.021 -1.224 1.00 72.75 106 LYS A N 1
ATOM 855 C CA . LYS A 1 106 ? 21.575 -6.656 -2.549 1.00 72.75 106 LYS A CA 1
ATOM 856 C C . LYS A 1 106 ? 20.362 -6.257 -3.388 1.00 72.75 106 LYS A C 1
ATOM 858 O O . LYS A 1 106 ? 20.360 -6.513 -4.589 1.00 72.75 106 LYS A O 1
ATOM 863 N N . LEU A 1 107 ? 19.361 -5.603 -2.800 1.00 82.75 107 LEU A N 1
ATOM 864 C CA . LEU A 1 107 ? 18.151 -5.147 -3.491 1.00 82.75 107 LEU A CA 1
ATOM 865 C C . LEU A 1 107 ? 18.338 -3.756 -4.120 1.00 82.75 107 LEU A C 1
ATOM 867 O O . LEU A 1 107 ? 17.565 -2.829 -3.873 1.00 82.75 107 LEU A O 1
ATOM 871 N N . SER A 1 108 ? 19.390 -3.598 -4.927 1.00 88.25 108 SER A N 1
ATOM 872 C CA . SER A 1 108 ? 19.592 -2.381 -5.726 1.00 88.25 108 SER A CA 1
ATOM 873 C C . SER A 1 108 ? 18.414 -2.169 -6.679 1.00 88.25 108 SER A C 1
ATOM 875 O O . SER A 1 108 ? 17.953 -3.113 -7.317 1.00 88.25 108 SER A O 1
ATOM 877 N N . GLY A 1 109 ? 17.912 -0.937 -6.756 1.00 93.25 109 GLY A N 1
ATOM 878 C CA . GLY A 1 109 ? 16.770 -0.584 -7.594 1.00 93.25 109 GLY A CA 1
ATOM 879 C C . GLY A 1 109 ? 15.410 -0.862 -6.950 1.00 93.25 109 GLY A C 1
ATOM 880 O O . GLY A 1 109 ? 14.402 -0.481 -7.533 1.00 93.25 109 GLY A O 1
ATOM 881 N N . ALA A 1 110 ? 15.351 -1.498 -5.775 1.00 95.94 110 ALA A N 1
ATOM 882 C CA . ALA A 1 110 ? 14.087 -1.873 -5.147 1.00 95.94 110 ALA A CA 1
ATOM 883 C C . ALA A 1 110 ? 13.279 -0.665 -4.654 1.00 95.94 110 ALA A C 1
ATOM 885 O O . ALA A 1 110 ? 13.809 0.278 -4.054 1.00 95.94 110 ALA A O 1
ATOM 886 N N . ILE A 1 111 ? 11.967 -0.747 -4.849 1.00 97.06 111 ILE A N 1
ATOM 887 C CA . ILE A 1 111 ? 10.976 0.235 -4.424 1.00 97.06 111 ILE A CA 1
ATOM 888 C C . ILE A 1 111 ? 9.995 -0.478 -3.496 1.00 97.06 111 ILE A C 1
ATOM 890 O O . ILE A 1 111 ? 9.395 -1.469 -3.895 1.00 97.06 111 ILE A O 1
ATOM 894 N N . ALA A 1 112 ? 9.830 0.021 -2.272 1.00 97.38 112 ALA A N 1
ATOM 895 C CA . ALA A 1 112 ? 8.829 -0.454 -1.319 1.00 97.38 112 ALA A CA 1
ATOM 896 C C . ALA A 1 112 ? 8.163 0.745 -0.623 1.00 97.38 112 ALA A C 1
ATOM 898 O O . ALA A 1 112 ? 8.732 1.350 0.296 1.00 97.38 112 ALA A O 1
ATOM 899 N N . ILE A 1 113 ? 6.962 1.111 -1.074 1.00 98.00 113 ILE A N 1
ATOM 900 C CA . ILE A 1 113 ? 6.225 2.292 -0.607 1.00 98.00 113 ILE A CA 1
ATOM 901 C C . ILE A 1 113 ? 4.872 1.874 -0.024 1.00 98.00 113 ILE A C 1
ATOM 903 O O . ILE A 1 113 ? 3.971 1.490 -0.758 1.00 98.00 113 ILE A O 1
ATOM 907 N N . LEU A 1 114 ? 4.724 2.025 1.290 1.00 98.31 114 LEU A N 1
ATOM 908 C CA . LEU A 1 114 ? 3.490 1.879 2.043 1.00 98.31 114 LEU A CA 1
ATOM 909 C C . LEU A 1 114 ? 2.862 3.255 2.248 1.00 98.31 114 LEU A C 1
ATOM 911 O O . LEU A 1 114 ? 3.502 4.134 2.828 1.00 98.31 114 LEU A O 1
ATOM 915 N N . ILE A 1 115 ? 1.608 3.439 1.844 1.00 97.75 115 ILE A N 1
ATOM 916 C CA . ILE A 1 115 ? 0.803 4.636 2.135 1.00 97.75 115 ILE A CA 1
ATOM 917 C C . ILE A 1 115 ? -0.569 4.251 2.698 1.00 97.75 115 ILE A C 1
ATOM 919 O O . ILE A 1 115 ? -1.100 3.206 2.318 1.00 97.75 115 ILE A O 1
ATOM 923 N N . PRO A 1 116 ? -1.170 5.059 3.590 1.00 98.06 116 PRO A N 1
ATOM 924 C CA . PRO A 1 116 ? -2.561 4.860 3.982 1.00 98.06 116 PRO A CA 1
ATOM 925 C C . PRO A 1 116 ? -3.491 5.162 2.798 1.00 98.06 116 PRO A C 1
ATOM 927 O O . PRO A 1 116 ? -3.250 6.106 2.049 1.00 98.06 116 PRO A O 1
ATOM 930 N N . VAL A 1 117 ? -4.551 4.371 2.649 1.00 97.31 117 VAL A N 1
ATOM 931 C CA . VAL A 1 117 ? -5.542 4.501 1.567 1.00 97.31 117 VAL A CA 1
ATOM 932 C C . VAL A 1 117 ? -6.914 4.835 2.121 1.00 97.31 117 VAL A C 1
ATOM 934 O O . VAL A 1 117 ? -7.538 5.798 1.692 1.00 97.31 117 VAL A O 1
ATOM 937 N N . SER A 1 118 ? -7.396 4.028 3.066 1.00 97.50 118 SER A N 1
ATOM 938 C CA . SER A 1 118 ? -8.779 4.116 3.523 1.00 97.50 118 SER A CA 1
ATOM 939 C C . SER A 1 118 ? -8.944 3.518 4.905 1.00 97.50 118 SER A C 1
ATOM 941 O O . SER A 1 118 ? -8.342 2.501 5.223 1.00 97.50 118 SER A O 1
ATOM 943 N N . TRP A 1 119 ? -9.848 4.066 5.699 1.00 97.88 119 TRP A N 1
ATOM 944 C CA . TRP A 1 119 ? -10.434 3.350 6.829 1.00 97.88 119 TRP A CA 1
ATOM 945 C C . TRP A 1 119 ? -11.611 2.490 6.363 1.00 97.88 119 TRP A C 1
ATOM 947 O O . TRP A 1 119 ? -12.050 2.615 5.222 1.00 97.88 119 TRP A O 1
ATOM 957 N N . THR A 1 120 ? -12.121 1.614 7.216 1.00 96.50 120 THR A N 1
ATOM 958 C CA . THR A 1 120 ? -13.508 1.140 7.119 1.00 96.50 120 THR A CA 1
ATOM 959 C C . THR A 1 120 ? -14.464 2.219 7.622 1.00 96.50 120 THR A C 1
ATOM 961 O O . THR A 1 120 ? -14.071 3.092 8.402 1.00 96.50 120 THR A O 1
ATOM 964 N N . GLU A 1 121 ? -15.738 2.143 7.235 1.00 94.88 121 GLU A N 1
ATOM 965 C CA . GLU A 1 121 ? -16.787 3.048 7.730 1.00 94.88 121 GLU A CA 1
ATOM 966 C C . GLU A 1 121 ? -16.844 3.077 9.269 1.00 94.88 121 GLU A C 1
ATOM 968 O O . GLU A 1 121 ? -16.901 4.136 9.894 1.00 94.88 121 GLU A O 1
ATOM 973 N N . SER A 1 122 ? -16.716 1.904 9.893 1.00 95.69 122 SER A N 1
ATOM 974 C CA . SER A 1 122 ? -16.685 1.698 11.345 1.00 95.69 122 SER A CA 1
ATOM 975 C C . SER A 1 122 ? -15.401 2.164 12.039 1.00 95.69 122 SER A C 1
ATOM 977 O O . SER A 1 122 ? -15.332 2.112 13.268 1.00 95.69 122 SER A O 1
ATOM 979 N N . SER A 1 123 ? -14.389 2.644 11.303 1.00 96.50 123 SER A N 1
ATOM 980 C CA . SER A 1 123 ? -13.086 3.080 11.845 1.00 96.50 123 SER A CA 1
ATOM 981 C C . SER A 1 123 ? -12.304 1.999 12.608 1.00 96.50 123 SER A C 1
ATOM 983 O O . SER A 1 123 ? -11.417 2.306 13.411 1.00 96.50 123 SER A O 1
ATOM 985 N N . ASP A 1 124 ? -12.642 0.730 12.408 1.00 96.12 124 ASP A N 1
ATOM 986 C CA . ASP A 1 124 ? -12.027 -0.404 13.095 1.00 96.12 124 ASP A CA 1
ATOM 987 C C . ASP A 1 124 ? -10.873 -1.029 12.308 1.00 96.12 124 ASP A C 1
ATOM 989 O O . ASP A 1 124 ? -10.036 -1.707 12.906 1.00 96.12 124 ASP A O 1
ATOM 993 N N . ARG A 1 125 ? -10.765 -0.756 11.003 1.00 97.38 125 ARG A N 1
ATOM 994 C CA . ARG A 1 125 ? -9.636 -1.195 10.180 1.00 97.38 125 ARG A CA 1
ATOM 995 C C . ARG A 1 125 ? -9.098 -0.074 9.303 1.00 97.38 125 ARG A C 1
ATOM 997 O O . ARG A 1 125 ? -9.854 0.748 8.789 1.00 97.38 125 ARG A O 1
ATOM 1004 N N . LEU A 1 126 ? -7.783 -0.072 9.120 1.00 98.19 126 LEU A N 1
ATOM 1005 C CA . LEU A 1 126 ? -7.073 0.776 8.165 1.00 98.19 126 LEU A CA 1
ATOM 1006 C C . LEU A 1 126 ? -6.548 -0.093 7.023 1.00 98.19 126 LEU A C 1
ATOM 1008 O O . LEU A 1 126 ? -5.869 -1.084 7.279 1.00 98.19 126 LEU A O 1
ATOM 1012 N N . LEU A 1 127 ? -6.800 0.328 5.790 1.00 98.50 127 LEU A N 1
ATOM 1013 C CA . LEU A 1 127 ? -6.182 -0.156 4.565 1.00 98.50 127 LEU A CA 1
ATOM 1014 C C . LEU A 1 127 ? -5.025 0.762 4.177 1.00 98.50 127 LEU A C 1
ATOM 1016 O O . LEU A 1 127 ? -5.188 1.978 4.044 1.00 98.50 127 LEU A O 1
ATOM 1020 N N . GLY A 1 128 ? -3.865 0.163 3.953 1.00 98.31 128 GLY A N 1
ATOM 1021 C CA . GLY A 1 128 ? -2.725 0.768 3.289 1.00 98.31 128 GLY A CA 1
ATOM 1022 C C . GLY A 1 128 ? -2.423 0.072 1.966 1.00 98.31 128 GLY A C 1
ATOM 1023 O O . GLY A 1 128 ? -2.642 -1.131 1.817 1.00 98.31 128 GLY A O 1
ATOM 1024 N N . ARG A 1 129 ? -1.885 0.835 1.020 1.00 98.38 129 ARG A N 1
ATOM 1025 C CA . ARG A 1 129 ? -1.316 0.342 -0.232 1.00 98.38 129 ARG A CA 1
ATOM 1026 C C . ARG A 1 129 ? 0.182 0.195 -0.051 1.00 98.38 129 ARG A C 1
ATOM 1028 O O . ARG A 1 129 ? 0.862 1.189 0.193 1.00 98.38 129 ARG A O 1
ATOM 1035 N N . GLN A 1 130 ? 0.679 -1.023 -0.196 1.00 98.56 130 GLN A N 1
ATOM 1036 C CA . GLN A 1 130 ? 2.098 -1.315 -0.331 1.00 98.56 130 GLN A CA 1
ATOM 1037 C C . GLN A 1 130 ? 2.397 -1.521 -1.816 1.00 98.56 130 GLN A C 1
ATOM 1039 O O . GLN A 1 130 ? 2.061 -2.562 -2.367 1.00 98.56 130 GLN A O 1
ATOM 1044 N N . PHE A 1 131 ? 3.023 -0.540 -2.456 1.00 98.31 131 PHE A N 1
ATOM 1045 C CA . PHE A 1 131 ? 3.563 -0.687 -3.804 1.00 98.31 131 PHE A CA 1
ATOM 1046 C C . PHE A 1 131 ? 4.983 -1.256 -3.736 1.00 98.31 131 PHE A C 1
ATOM 1048 O O . PHE A 1 131 ? 5.838 -0.715 -3.024 1.00 98.31 131 PHE A O 1
ATOM 1055 N N . GLU A 1 132 ? 5.242 -2.312 -4.504 1.00 97.75 132 GLU A N 1
ATOM 1056 C CA . GLU A 1 132 ? 6.572 -2.892 -4.677 1.00 97.75 132 GLU A CA 1
ATOM 1057 C C . GLU A 1 132 ? 6.973 -2.981 -6.143 1.00 97.75 132 GLU A C 1
ATOM 1059 O O . GLU A 1 132 ? 6.151 -3.302 -6.994 1.00 97.75 132 GLU A O 1
ATOM 1064 N N . GLY A 1 133 ? 8.252 -2.748 -6.433 1.00 96.25 133 GLY A N 1
ATOM 1065 C CA . GLY A 1 133 ? 8.788 -2.858 -7.786 1.00 96.25 133 GLY A CA 1
ATOM 1066 C C . GLY A 1 133 ? 10.291 -2.625 -7.860 1.00 96.25 133 GLY A C 1
ATOM 1067 O O . GLY A 1 133 ? 10.961 -2.471 -6.834 1.00 96.25 133 GLY A O 1
ATOM 1068 N N . PHE A 1 134 ? 10.817 -2.557 -9.081 1.00 95.44 134 PHE A N 1
ATOM 1069 C CA . PHE A 1 134 ? 12.218 -2.220 -9.337 1.00 95.44 134 PHE A CA 1
ATOM 1070 C C . PHE A 1 134 ? 12.341 -1.082 -10.352 1.00 95.44 134 PHE A C 1
ATOM 1072 O O . PHE A 1 134 ? 11.719 -1.102 -11.417 1.00 95.44 134 PHE A O 1
ATOM 1079 N N . PHE A 1 135 ? 13.191 -0.098 -10.054 1.00 94.88 135 PHE A N 1
ATOM 1080 C CA . PHE A 1 135 ? 13.539 0.956 -11.001 1.00 94.88 135 PHE A CA 1
ATOM 1081 C C . PHE A 1 135 ? 14.068 0.372 -12.316 1.00 94.88 135 PHE A C 1
ATOM 1083 O O . PHE A 1 135 ? 14.830 -0.594 -12.320 1.00 94.88 135 PHE A O 1
ATOM 1090 N N . ASN A 1 136 ? 13.710 1.016 -13.430 1.00 90.38 136 ASN A N 1
ATOM 1091 C CA . ASN A 1 136 ? 14.078 0.616 -14.794 1.00 90.38 136 ASN A CA 1
ATOM 1092 C C . ASN A 1 136 ? 13.584 -0.786 -15.207 1.00 90.38 136 ASN A C 1
ATOM 1094 O O . ASN A 1 136 ? 14.166 -1.398 -16.103 1.00 90.38 136 ASN A O 1
ATOM 1098 N N . SER A 1 137 ? 12.516 -1.284 -14.585 1.00 91.00 137 SER A N 1
ATOM 1099 C CA . SER A 1 137 ? 11.861 -2.541 -14.947 1.00 91.00 137 SER A CA 1
ATOM 1100 C C . SER A 1 137 ? 10.355 -2.343 -15.140 1.00 91.00 137 SER A C 1
ATOM 1102 O O . SER A 1 137 ? 9.811 -1.284 -14.828 1.00 91.00 137 SER A O 1
ATOM 1104 N N . SER A 1 138 ? 9.688 -3.375 -15.649 1.00 88.19 138 SER A N 1
ATOM 1105 C CA . SER A 1 138 ? 8.227 -3.499 -15.676 1.00 88.19 138 SER A CA 1
ATOM 1106 C C . SER A 1 138 ? 7.634 -4.043 -14.369 1.00 88.19 138 SER A C 1
ATOM 1108 O O . SER A 1 138 ? 6.419 -4.224 -14.278 1.00 88.19 138 SER A O 1
ATOM 1110 N N . ASP A 1 139 ? 8.476 -4.343 -13.378 1.00 90.31 139 ASP A N 1
ATOM 1111 C CA . ASP A 1 139 ? 8.055 -4.989 -12.143 1.00 90.31 139 ASP A CA 1
ATOM 1112 C C . ASP A 1 139 ? 7.403 -3.952 -11.230 1.00 90.31 139 ASP A C 1
ATOM 1114 O O . ASP A 1 139 ? 8.050 -3.008 -10.764 1.00 90.31 139 ASP A O 1
ATOM 1118 N N . GLY A 1 140 ? 6.110 -4.136 -10.977 1.00 94.81 140 GLY A N 1
ATOM 1119 C CA . GLY A 1 140 ? 5.309 -3.254 -10.141 1.00 94.81 140 GLY A CA 1
ATOM 1120 C C . GLY A 1 140 ? 4.031 -3.951 -9.696 1.00 94.81 140 GLY A C 1
ATOM 1121 O O . GLY A 1 140 ? 3.209 -4.315 -10.530 1.00 94.81 140 GLY A O 1
ATOM 1122 N N . SER A 1 141 ? 3.830 -4.141 -8.401 1.00 97.50 141 SER A N 1
ATOM 1123 C CA . SER A 1 141 ? 2.601 -4.744 -7.889 1.00 97.50 141 SER A CA 1
ATOM 1124 C C . SER A 1 141 ? 2.224 -4.154 -6.543 1.00 97.50 141 SER A C 1
ATOM 1126 O O . SER A 1 141 ? 3.078 -3.899 -5.693 1.00 97.50 141 SER A O 1
ATOM 1128 N N . ASP A 1 142 ? 0.923 -3.989 -6.348 1.00 98.19 142 ASP A N 1
ATOM 1129 C CA . ASP A 1 142 ? 0.343 -3.597 -5.079 1.00 98.19 142 ASP A CA 1
ATOM 1130 C C . ASP A 1 142 ? 0.080 -4.810 -4.180 1.00 98.19 142 ASP A C 1
ATOM 1132 O O . ASP A 1 142 ? -0.248 -5.907 -4.639 1.00 98.19 142 ASP A O 1
ATOM 1136 N N . TYR A 1 143 ? 0.155 -4.554 -2.879 1.00 98.44 143 TYR A N 1
ATOM 1137 C CA . TYR A 1 143 ? -0.331 -5.395 -1.796 1.00 98.44 143 TYR A CA 1
ATOM 1138 C C . TYR A 1 143 ? -1.225 -4.537 -0.893 1.00 98.44 143 TYR A C 1
ATOM 1140 O O . TYR A 1 143 ? -0.961 -3.349 -0.676 1.00 98.44 143 TYR A O 1
ATOM 1148 N N . ALA A 1 144 ? -2.266 -5.139 -0.328 1.00 98.44 144 ALA A N 1
ATOM 1149 C CA . ALA A 1 144 ? -3.086 -4.511 0.700 1.00 98.44 144 ALA A CA 1
ATOM 1150 C C . ALA A 1 144 ? -2.470 -4.778 2.071 1.00 98.44 144 ALA A C 1
ATOM 1152 O O . ALA A 1 144 ? -2.193 -5.923 2.417 1.00 98.44 144 ALA A O 1
ATOM 1153 N N . VAL A 1 145 ? -2.292 -3.739 2.879 1.00 98.31 145 VAL A N 1
ATOM 1154 C CA . VAL A 1 145 ? -1.869 -3.855 4.277 1.00 98.31 145 VAL A CA 1
ATOM 1155 C C . VAL A 1 145 ? -3.030 -3.434 5.157 1.00 98.31 145 VAL A C 1
ATOM 1157 O O . VAL A 1 145 ? -3.407 -2.267 5.167 1.00 98.31 145 VAL A O 1
ATOM 1160 N N . ILE A 1 146 ? -3.595 -4.375 5.902 1.00 98.00 146 ILE A N 1
ATOM 1161 C CA . ILE A 1 146 ? -4.735 -4.133 6.781 1.00 98.00 146 ILE A CA 1
ATOM 1162 C C . ILE A 1 146 ? -4.251 -4.116 8.223 1.00 98.00 146 ILE A C 1
ATOM 1164 O O . ILE A 1 146 ? -3.709 -5.109 8.705 1.00 98.00 146 ILE A O 1
ATOM 1168 N N . TRP A 1 147 ? -4.476 -3.009 8.925 1.00 97.81 147 TRP A N 1
ATOM 1169 C CA . TRP A 1 147 ? -4.388 -2.969 10.382 1.00 97.81 147 TRP A CA 1
ATOM 1170 C C . TRP A 1 147 ? -5.785 -3.081 10.984 1.00 97.81 147 TRP A C 1
ATOM 1172 O O . TRP A 1 147 ? -6.630 -2.227 10.726 1.00 97.81 147 TRP A O 1
ATOM 1182 N N . ASP A 1 148 ? -6.009 -4.107 11.803 1.00 96.88 148 ASP A N 1
ATOM 1183 C CA . ASP A 1 148 ? -7.228 -4.272 12.594 1.00 96.88 148 ASP A CA 1
ATOM 1184 C C . ASP A 1 148 ? -7.005 -3.703 13.996 1.00 96.88 148 ASP A C 1
ATOM 1186 O O . ASP A 1 148 ? -6.143 -4.163 14.748 1.00 96.88 148 ASP A O 1
ATOM 1190 N N . ARG A 1 149 ? -7.789 -2.688 14.361 1.00 94.25 149 ARG A N 1
ATOM 1191 C CA . ARG A 1 149 ? -7.695 -1.999 15.651 1.00 94.25 149 ARG A CA 1
ATOM 1192 C C . ARG A 1 149 ? -8.121 -2.883 16.820 1.00 94.25 149 ARG A C 1
ATOM 1194 O O . ARG A 1 149 ? -7.559 -2.750 17.908 1.00 94.25 149 ARG A O 1
ATOM 1201 N N . ASN A 1 150 ? -9.128 -3.728 16.622 1.00 94.00 150 ASN A N 1
ATOM 1202 C CA . ASN A 1 150 ? -9.757 -4.520 17.676 1.00 94.00 150 ASN A CA 1
ATOM 1203 C C . ASN A 1 150 ? -8.890 -5.724 18.043 1.00 94.00 150 ASN A C 1
ATOM 1205 O O . ASN A 1 150 ? -8.660 -5.998 19.220 1.00 94.00 150 ASN A O 1
ATOM 1209 N N . GLN A 1 151 ? -8.382 -6.420 17.028 1.00 94.31 151 GLN A N 1
ATOM 1210 C CA . GLN A 1 151 ? -7.478 -7.559 17.188 1.00 94.31 151 GLN A CA 1
ATOM 1211 C C . GLN A 1 151 ? -6.025 -7.121 17.352 1.00 94.31 151 GLN A C 1
ATOM 1213 O O . GLN A 1 151 ? -5.184 -7.883 17.831 1.00 94.31 151 GLN A O 1
ATOM 1218 N N . ASN A 1 152 ? -5.736 -5.878 16.975 1.00 93.94 152 ASN A N 1
ATOM 1219 C CA . ASN A 1 152 ? -4.408 -5.305 16.974 1.00 93.94 152 ASN A CA 1
ATOM 1220 C C . ASN A 1 152 ? -3.406 -6.101 16.108 1.00 93.94 152 ASN A C 1
ATOM 1222 O O . ASN A 1 152 ? -2.244 -6.299 16.483 1.00 93.94 152 ASN A O 1
ATOM 1226 N N . THR A 1 153 ? -3.868 -6.551 14.944 1.00 95.44 153 THR A N 1
ATOM 1227 C CA . THR A 1 153 ? -3.114 -7.355 13.977 1.00 95.44 153 THR A CA 1
ATOM 1228 C C . THR A 1 153 ? -2.823 -6.553 12.713 1.00 95.44 153 THR A C 1
ATOM 1230 O O . THR A 1 153 ? -3.517 -5.588 12.391 1.00 95.44 153 THR A O 1
ATOM 1233 N N . VAL A 1 154 ? -1.753 -6.932 12.014 1.00 96.94 154 VAL A N 1
ATOM 1234 C CA . VAL A 1 154 ? -1.415 -6.405 10.689 1.00 96.94 154 VAL A CA 1
ATOM 1235 C C . VAL A 1 154 ? -1.371 -7.581 9.730 1.00 96.94 154 VAL A C 1
ATOM 1237 O O . VAL A 1 154 ? -0.647 -8.544 9.979 1.00 96.94 154 VAL A O 1
ATOM 1240 N N . THR A 1 155 ? -2.131 -7.491 8.646 1.00 97.06 155 THR A N 1
ATOM 1241 C CA . THR A 1 155 ? -2.216 -8.523 7.610 1.00 97.06 155 THR A CA 1
ATOM 1242 C C . THR A 1 155 ? -1.805 -7.914 6.281 1.00 97.06 155 THR A C 1
ATOM 1244 O O . THR A 1 155 ? -2.219 -6.804 5.960 1.00 97.06 155 THR A O 1
ATOM 1247 N N . THR A 1 156 ? -0.973 -8.614 5.513 1.00 97.94 156 THR A N 1
ATOM 1248 C CA . THR A 1 156 ? -0.634 -8.223 4.138 1.00 97.94 156 THR A CA 1
ATOM 1249 C C . THR A 1 156 ? -1.283 -9.209 3.184 1.00 97.94 156 THR A C 1
ATOM 1251 O O . THR A 1 156 ? -1.096 -10.411 3.343 1.00 97.94 156 THR A O 1
ATOM 1254 N N . LEU A 1 157 ? -2.058 -8.700 2.233 1.00 97.94 157 LEU A N 1
ATOM 1255 C CA . LEU A 1 157 ? -2.841 -9.480 1.285 1.00 97.94 157 LEU A CA 1
ATOM 1256 C C . LEU A 1 157 ? -2.433 -9.134 -0.146 1.00 97.94 157 LEU A C 1
ATOM 1258 O O . LEU A 1 157 ? -2.148 -7.979 -0.470 1.00 97.94 157 LEU A O 1
ATOM 1262 N N . ALA A 1 158 ? -2.477 -10.141 -1.001 1.00 97.56 158 ALA A N 1
ATOM 1263 C CA . ALA A 1 158 ? -2.460 -10.021 -2.449 1.00 97.56 158 ALA A CA 1
ATOM 1264 C C . ALA A 1 158 ? -3.348 -11.135 -3.023 1.00 97.56 158 ALA A C 1
ATOM 1266 O O . ALA A 1 158 ? -3.630 -12.099 -2.307 1.00 97.56 158 ALA A O 1
ATOM 1267 N N . PRO A 1 159 ? -3.796 -11.030 -4.284 1.00 97.00 159 PRO A N 1
ATOM 1268 C CA . PRO A 1 159 ? -4.466 -12.140 -4.946 1.00 97.00 159 PRO A CA 1
ATOM 1269 C C . PRO A 1 159 ? -3.591 -13.403 -4.925 1.00 97.00 159 PRO A C 1
ATOM 1271 O O . PRO A 1 159 ? -2.456 -13.397 -5.396 1.00 97.00 159 PRO A O 1
ATOM 1274 N N . GLU A 1 160 ? -4.108 -14.500 -4.379 1.00 93.88 160 GLU A N 1
ATOM 1275 C CA . GLU A 1 160 ? -3.390 -15.772 -4.279 1.00 93.88 160 GLU A CA 1
ATOM 1276 C C . GLU A 1 160 ? -3.957 -16.816 -5.244 1.00 93.88 160 GLU A C 1
ATOM 1278 O O . GLU A 1 160 ? -5.141 -16.824 -5.576 1.00 93.88 160 GLU A O 1
ATOM 1283 N N . ARG A 1 161 ? -3.105 -17.772 -5.646 1.00 90.94 161 ARG A N 1
ATOM 1284 C CA . ARG A 1 161 ? -3.485 -18.941 -6.469 1.00 90.94 161 ARG A CA 1
ATOM 1285 C C . ARG A 1 161 ? -4.084 -18.585 -7.835 1.00 90.94 161 ARG A C 1
ATOM 1287 O O . ARG A 1 161 ? -4.807 -19.389 -8.422 1.00 90.94 161 ARG A O 1
ATOM 1294 N N . ILE A 1 162 ? -3.726 -17.418 -8.355 1.00 92.19 162 ILE A N 1
ATOM 1295 C CA . ILE A 1 162 ? -4.009 -16.976 -9.718 1.00 92.19 162 ILE A CA 1
ATOM 1296 C C . ILE A 1 162 ? -2.700 -16.569 -10.406 1.00 92.19 162 ILE A C 1
ATOM 1298 O O . ILE A 1 162 ? -1.713 -16.259 -9.739 1.00 92.19 162 ILE A O 1
ATOM 1302 N N . HIS A 1 163 ? -2.677 -16.589 -11.738 1.00 91.62 163 HIS A N 1
ATOM 1303 C CA . HIS A 1 163 ? -1.520 -16.151 -12.522 1.00 91.62 163 HIS A CA 1
ATOM 1304 C C . HIS A 1 163 ? -1.659 -14.669 -12.885 1.00 91.62 163 HIS A C 1
ATOM 1306 O O . HIS A 1 163 ? -2.646 -14.283 -13.507 1.00 91.62 163 HIS A O 1
ATOM 1312 N N . TYR A 1 164 ? -0.684 -13.852 -12.485 1.00 94.69 164 TYR A N 1
ATOM 1313 C CA . TYR A 1 164 ? -0.590 -12.427 -12.808 1.00 94.69 164 TYR A CA 1
ATOM 1314 C C . TYR A 1 164 ? 0.859 -11.944 -12.640 1.00 94.69 164 TYR A C 1
ATOM 1316 O O . TYR A 1 164 ? 1.652 -12.594 -11.954 1.00 94.69 164 TYR A O 1
ATOM 1324 N N . THR A 1 165 ? 1.205 -10.805 -13.243 1.00 92.88 165 THR A N 1
ATOM 1325 C CA . THR A 1 165 ? 2.501 -10.129 -13.024 1.00 92.88 165 THR A CA 1
ATOM 1326 C C . THR A 1 165 ? 2.356 -8.844 -12.219 1.00 92.88 165 THR A C 1
ATOM 1328 O O . THR A 1 165 ? 3.295 -8.435 -11.541 1.00 92.88 165 THR A O 1
ATOM 1331 N N . ASN A 1 166 ? 1.184 -8.211 -12.275 1.00 95.94 166 ASN A N 1
ATOM 1332 C CA . ASN A 1 166 ? 0.909 -6.939 -11.623 1.00 95.94 166 ASN A CA 1
ATOM 1333 C C . ASN A 1 166 ? -0.479 -6.985 -10.973 1.00 95.94 166 ASN A C 1
ATOM 1335 O O . ASN A 1 166 ? -1.440 -7.488 -11.564 1.00 95.94 166 ASN A O 1
ATOM 1339 N N . ALA A 1 167 ? -0.581 -6.450 -9.761 1.00 97.25 167 ALA A N 1
ATOM 1340 C CA . ALA A 1 167 ? -1.848 -6.193 -9.093 1.00 97.25 167 ALA A CA 1
ATOM 1341 C C . ALA A 1 167 ? -1.979 -4.702 -8.774 1.00 97.25 167 ALA A C 1
ATOM 1343 O O . ALA A 1 167 ? -0.996 -4.045 -8.435 1.00 97.25 167 ALA A O 1
ATOM 1344 N N . LEU A 1 168 ? -3.202 -4.192 -8.866 1.00 97.00 168 LEU A N 1
ATOM 1345 C CA . LEU A 1 168 ? -3.605 -2.829 -8.556 1.00 97.00 168 LEU A CA 1
ATOM 1346 C C . LEU A 1 168 ? -4.630 -2.874 -7.424 1.00 97.00 168 LEU A C 1
ATOM 1348 O O . LEU A 1 168 ? -5.688 -3.483 -7.587 1.00 97.00 168 LEU A O 1
ATOM 1352 N N . LEU A 1 169 ? -4.337 -2.240 -6.290 1.00 98.25 169 LEU A N 1
ATOM 1353 C CA . LEU A 1 169 ? -5.282 -2.152 -5.177 1.00 98.25 169 LEU A CA 1
ATOM 1354 C C . LEU A 1 169 ? -6.376 -1.129 -5.502 1.00 98.25 169 LEU A C 1
ATOM 1356 O O . LEU A 1 169 ? -6.076 0.033 -5.783 1.00 98.25 169 LEU A O 1
ATOM 1360 N N . LEU A 1 170 ? -7.636 -1.554 -5.414 1.00 97.06 170 LEU A N 1
ATOM 1361 C CA . LEU A 1 170 ? -8.794 -0.724 -5.738 1.00 97.06 170 LEU A CA 1
ATOM 1362 C C . LEU A 1 170 ? -9.517 -0.171 -4.515 1.00 97.06 170 LEU A C 1
ATOM 1364 O O . LEU A 1 170 ? -10.167 0.847 -4.666 1.00 97.06 170 LEU A O 1
ATOM 1368 N N . GLY A 1 171 ? -9.415 -0.791 -3.336 1.00 96.94 171 GLY A N 1
ATOM 1369 C CA . GLY A 1 171 ? -10.078 -0.316 -2.113 1.00 96.94 171 GLY A CA 1
ATOM 1370 C C . GLY A 1 171 ? -10.812 -1.426 -1.362 1.00 96.94 171 GLY A C 1
ATOM 1371 O O . GLY A 1 171 ? -10.520 -2.609 -1.550 1.00 96.94 171 GLY A O 1
ATOM 1372 N N . TRP A 1 172 ? -11.755 -1.048 -0.498 1.00 97.69 172 TRP A N 1
ATOM 1373 C CA . TRP A 1 172 ? -12.656 -1.997 0.162 1.00 97.69 172 TRP A CA 1
ATOM 1374 C C . TRP A 1 172 ? -13.771 -2.434 -0.785 1.00 97.69 172 TRP A C 1
ATOM 1376 O O . TRP A 1 172 ? -14.207 -1.646 -1.617 1.00 97.69 172 TRP A O 1
ATOM 1386 N N . SER A 1 173 ? -14.260 -3.661 -0.641 1.00 97.19 173 SER A N 1
ATOM 1387 C CA . SER A 1 173 ? -15.455 -4.125 -1.349 1.00 97.19 173 SER A CA 1
ATOM 1388 C C . SER A 1 173 ? -16.715 -3.467 -0.779 1.00 97.19 173 SER A C 1
ATOM 1390 O O . SER A 1 173 ? -16.915 -3.446 0.440 1.00 97.19 173 SER A O 1
ATOM 1392 N N . GLN A 1 174 ? -17.578 -2.942 -1.653 1.00 95.81 174 GLN A N 1
ATOM 1393 C CA . GLN A 1 174 ? -18.897 -2.444 -1.263 1.00 95.81 174 GLN A CA 1
ATOM 1394 C C . GLN A 1 174 ? -19.825 -3.599 -0.875 1.00 95.81 174 GLN A C 1
ATOM 1396 O O . GLN A 1 174 ? -20.577 -3.492 0.096 1.00 95.81 174 GLN A O 1
ATOM 1401 N N . ALA A 1 175 ? -19.776 -4.705 -1.623 1.00 94.94 175 ALA A N 1
ATOM 1402 C CA . ALA A 1 175 ? -20.631 -5.865 -1.385 1.00 94.94 175 ALA A CA 1
ATOM 1403 C C . ALA A 1 175 ? -20.259 -6.620 -0.095 1.00 94.94 175 ALA A C 1
ATOM 1405 O O . ALA A 1 175 ? -21.136 -7.150 0.587 1.00 94.94 175 ALA A O 1
ATOM 1406 N N . ASN A 1 176 ? -18.967 -6.662 0.246 1.00 94.50 176 ASN A N 1
ATOM 1407 C CA . ASN A 1 176 ? -18.408 -7.384 1.387 1.00 94.50 176 ASN A CA 1
ATOM 1408 C C . ASN A 1 176 ? -17.347 -6.519 2.102 1.00 94.50 176 ASN A C 1
ATOM 1410 O O . ASN A 1 176 ? -16.161 -6.645 1.803 1.00 94.50 176 ASN A O 1
ATOM 1414 N N . PRO A 1 177 ? -17.719 -5.704 3.107 1.00 90.31 177 PRO A N 1
ATOM 1415 C CA . PRO A 1 177 ? -16.821 -4.724 3.746 1.00 90.31 177 PRO A CA 1
ATOM 1416 C C . PRO A 1 177 ? -15.573 -5.281 4.462 1.00 90.31 177 PRO A C 1
ATOM 1418 O O . PRO A 1 177 ? -14.726 -4.519 4.936 1.00 90.31 177 PRO A O 1
ATOM 1421 N N . ASP A 1 178 ? -15.463 -6.605 4.587 1.00 92.19 178 ASP A N 1
ATOM 1422 C CA . ASP A 1 178 ? -14.284 -7.305 5.111 1.00 92.19 178 ASP A CA 1
ATOM 1423 C C . ASP A 1 178 ? -13.252 -7.649 4.021 1.00 92.19 178 ASP A C 1
ATOM 1425 O O . ASP A 1 178 ? -12.122 -8.016 4.344 1.00 92.19 178 ASP A O 1
ATOM 1429 N N . GLN A 1 179 ? -13.625 -7.545 2.743 1.00 96.75 179 GLN A N 1
ATOM 1430 C CA . GLN A 1 179 ? -12.788 -7.885 1.595 1.00 96.75 179 GLN A CA 1
ATOM 1431 C C . GLN A 1 179 ? -12.174 -6.634 0.969 1.00 96.75 179 GLN A C 1
ATOM 1433 O O . GLN A 1 179 ? -12.743 -5.540 1.001 1.00 96.75 179 GLN A O 1
ATOM 1438 N N . VAL A 1 180 ? -11.012 -6.816 0.350 1.00 97.88 180 VAL A N 1
ATOM 1439 C CA . VAL A 1 180 ? -10.358 -5.793 -0.471 1.00 97.88 180 VAL A CA 1
ATOM 1440 C C . VAL A 1 180 ? -10.420 -6.185 -1.938 1.00 97.88 180 VAL A C 1
ATOM 1442 O O . VAL A 1 180 ? -10.358 -7.367 -2.280 1.00 97.88 180 VAL A O 1
ATOM 1445 N N . LEU A 1 181 ? -10.544 -5.186 -2.804 1.00 98.25 181 LEU A N 1
ATOM 1446 C CA . LEU A 1 181 ? -10.631 -5.370 -4.244 1.00 98.25 181 LEU A CA 1
ATOM 1447 C C . LEU A 1 181 ? -9.290 -5.082 -4.907 1.00 98.25 181 LEU A C 1
ATOM 1449 O O . LEU A 1 181 ? -8.631 -4.085 -4.610 1.00 98.25 181 LEU A O 1
ATOM 1453 N N . PHE A 1 182 ? -8.923 -5.937 -5.852 1.00 98.06 182 PHE A N 1
ATOM 1454 C CA . PHE A 1 182 ? -7.770 -5.771 -6.723 1.00 98.06 182 PHE A CA 1
ATOM 1455 C C . PHE A 1 182 ? -8.190 -5.887 -8.182 1.00 98.06 182 PHE A C 1
ATOM 1457 O O . PHE A 1 182 ? -9.084 -6.657 -8.513 1.00 98.06 182 PHE A O 1
ATOM 1464 N N . GLN A 1 183 ? -7.491 -5.197 -9.073 1.00 96.75 183 GLN A N 1
ATOM 1465 C CA . GLN A 1 183 ? -7.356 -5.639 -10.460 1.00 96.75 183 GLN A CA 1
ATOM 1466 C C . GLN A 1 183 ? -6.025 -6.364 -10.597 1.00 96.75 183 GLN A C 1
ATOM 1468 O O . GLN A 1 183 ? -5.009 -5.853 -10.137 1.00 96.75 183 GLN A O 1
ATOM 1473 N N . ALA A 1 184 ? -6.008 -7.546 -11.208 1.00 96.81 184 ALA A N 1
ATOM 1474 C CA . ALA A 1 184 ? -4.767 -8.294 -11.397 1.00 96.81 184 ALA A CA 1
ATOM 1475 C C . ALA A 1 184 ? -4.702 -8.912 -12.789 1.00 96.81 184 ALA A C 1
ATOM 1477 O O . ALA A 1 184 ? -5.680 -9.489 -13.271 1.00 96.81 184 ALA A O 1
ATOM 1478 N N . GLY A 1 185 ? -3.538 -8.802 -13.421 1.00 95.00 185 GLY A N 1
ATOM 1479 C CA . GLY A 1 185 ? -3.308 -9.318 -14.761 1.00 95.00 185 GLY A CA 1
ATOM 1480 C C . GLY A 1 185 ? -1.839 -9.294 -15.157 1.00 95.00 185 GLY A C 1
ATOM 1481 O O . GLY A 1 185 ? -0.946 -9.071 -14.336 1.00 95.00 185 GLY A O 1
ATOM 1482 N N . GLU A 1 186 ? -1.594 -9.570 -16.433 1.00 93.50 186 GLU A N 1
ATOM 1483 C CA . GLU A 1 186 ? -0.257 -9.495 -17.013 1.00 93.50 186 GLU A CA 1
ATOM 1484 C C . GLU A 1 186 ? -0.062 -8.149 -17.710 1.00 93.50 186 GL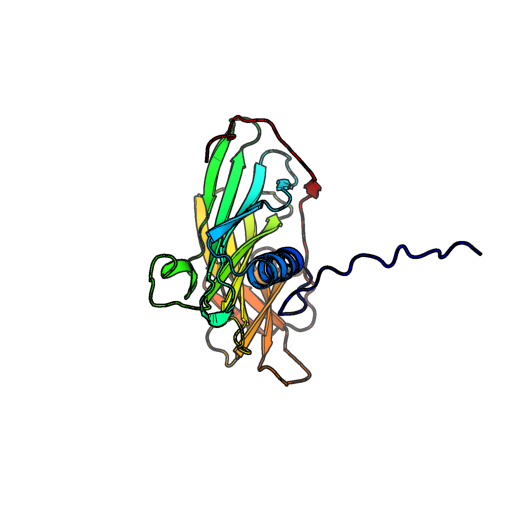U A C 1
ATOM 1486 O O . GLU A 1 186 ? -0.967 -7.643 -18.389 1.00 93.50 186 GLU A O 1
ATOM 1491 N N . LEU A 1 187 ? 1.118 -7.553 -17.541 1.00 85.31 187 LEU A N 1
ATOM 1492 C CA . LEU A 1 187 ? 1.456 -6.306 -18.216 1.00 85.31 187 LEU A CA 1
ATOM 1493 C C . LEU A 1 187 ? 1.363 -6.481 -19.738 1.00 85.31 187 LEU A C 1
ATOM 1495 O O . LEU A 1 187 ? 1.914 -7.422 -20.303 1.00 85.31 187 LEU A O 1
ATOM 1499 N N . GLY A 1 188 ? 0.687 -5.544 -20.402 1.00 85.56 188 GLY A N 1
ATOM 1500 C CA . GLY A 1 188 ? 0.434 -5.592 -21.845 1.00 85.56 188 GLY A CA 1
ATOM 1501 C C . GLY A 1 188 ? -0.917 -6.203 -22.224 1.00 85.56 188 GLY A C 1
ATOM 1502 O O . GLY A 1 188 ? -1.353 -6.008 -23.357 1.00 85.56 188 GLY A O 1
ATOM 1503 N N . ASN A 1 189 ? -1.618 -6.859 -21.293 1.00 91.00 189 ASN A N 1
ATOM 1504 C CA . ASN A 1 189 ? -3.008 -7.257 -21.508 1.00 91.00 189 ASN A CA 1
ATOM 1505 C C . ASN A 1 189 ? -3.945 -6.056 -21.329 1.00 91.00 189 ASN A C 1
ATOM 1507 O O . ASN A 1 189 ? -3.822 -5.302 -20.367 1.00 91.00 189 ASN A O 1
ATOM 1511 N N . GLU A 1 190 ? -4.918 -5.912 -22.232 1.00 85.69 190 GLU A N 1
ATOM 1512 C CA . GLU A 1 190 ? -5.880 -4.796 -22.220 1.00 85.69 190 GLU A CA 1
ATOM 1513 C C . GLU A 1 190 ? -6.890 -4.875 -21.067 1.00 85.69 190 GLU A C 1
ATOM 1515 O O . GLU A 1 190 ? -7.458 -3.862 -20.665 1.00 85.69 190 GLU A O 1
ATOM 1520 N N . TYR A 1 191 ? -7.130 -6.079 -20.544 1.00 89.25 191 TYR A N 1
ATOM 1521 C CA . TYR A 1 191 ? -8.133 -6.328 -19.519 1.00 89.25 191 TYR A CA 1
ATOM 1522 C C . TYR A 1 191 ? -7.529 -7.058 -18.323 1.00 89.25 191 TYR A C 1
ATOM 1524 O O . TYR A 1 191 ? -7.016 -8.172 -18.458 1.00 89.25 191 TYR A O 1
ATOM 1532 N N . TRP A 1 192 ? -7.623 -6.434 -17.149 1.00 94.44 192 TRP A N 1
ATOM 1533 C CA . TRP A 1 192 ? -7.283 -7.043 -15.866 1.00 94.44 192 TRP A CA 1
ATOM 1534 C C . TRP A 1 192 ? -8.579 -7.311 -15.088 1.00 94.44 192 TRP A C 1
ATOM 1536 O O . TRP A 1 192 ? -9.270 -6.352 -14.730 1.00 94.44 192 TRP A O 1
ATOM 1546 N N . PRO A 1 193 ? -8.950 -8.584 -14.848 1.00 95.31 193 PRO A N 1
ATOM 1547 C CA . PRO A 1 193 ? -10.137 -8.910 -14.068 1.00 95.31 193 PRO A CA 1
ATOM 1548 C C . PRO A 1 193 ? -10.046 -8.369 -12.640 1.00 95.31 193 PRO A C 1
ATOM 1550 O O . PRO A 1 193 ? -8.956 -8.236 -12.074 1.00 95.31 193 PRO A O 1
ATOM 1553 N N . MET A 1 194 ? -11.213 -8.086 -12.062 1.00 96.88 194 MET A N 1
ATOM 1554 C CA . MET A 1 194 ? -11.330 -7.693 -10.665 1.00 96.88 194 MET A CA 1
ATOM 1555 C C . MET A 1 194 ? -11.424 -8.931 -9.769 1.00 96.88 194 MET A C 1
ATOM 1557 O O . MET A 1 194 ? -12.159 -9.876 -10.053 1.00 96.88 194 MET A O 1
ATOM 1561 N N . TRP A 1 195 ? -10.696 -8.907 -8.663 1.00 97.88 195 TRP A N 1
ATOM 1562 C CA . TRP A 1 195 ? -10.636 -9.967 -7.669 1.00 97.88 195 TRP A CA 1
ATOM 1563 C C . TRP A 1 195 ? -10.955 -9.394 -6.299 1.00 97.88 195 TRP A C 1
ATOM 1565 O O . TRP A 1 195 ? -10.444 -8.332 -5.943 1.00 97.88 195 TRP A O 1
ATOM 1575 N N . SER A 1 196 ? -11.752 -10.110 -5.516 1.00 97.81 196 SER A N 1
ATOM 1576 C CA . SER A 1 196 ? -11.875 -9.852 -4.090 1.00 97.81 196 SER A CA 1
ATOM 1577 C C . SER A 1 196 ? -10.938 -10.769 -3.312 1.00 97.81 196 SER A C 1
ATOM 1579 O O . SER A 1 196 ? -10.737 -11.934 -3.671 1.00 97.81 196 SER A O 1
ATOM 1581 N N . VAL A 1 197 ? -10.329 -10.225 -2.261 1.00 98.06 197 VAL A N 1
ATOM 1582 C CA . VAL A 1 197 ? -9.417 -10.954 -1.379 1.00 98.06 197 VAL A CA 1
ATOM 1583 C C . VAL A 1 197 ? -9.891 -10.798 0.061 1.00 98.06 197 VAL A C 1
ATOM 1585 O O . VAL A 1 197 ? -10.051 -9.686 0.570 1.00 98.06 197 VAL A O 1
ATOM 1588 N N . GLU A 1 198 ? -10.132 -11.929 0.715 1.00 96.06 198 GLU A N 1
ATOM 1589 C CA . GLU A 1 198 ? -10.517 -12.010 2.122 1.00 96.06 198 GLU A CA 1
ATOM 1590 C C . GLU A 1 198 ? -9.304 -11.883 3.063 1.00 96.06 198 GLU A C 1
ATOM 1592 O O . GLU A 1 198 ? -8.178 -12.208 2.677 1.00 96.06 198 GLU A O 1
ATOM 1597 N N . PRO A 1 199 ? -9.510 -11.529 4.348 1.00 92.12 199 PRO A N 1
ATOM 1598 C CA . PRO A 1 199 ? -8.434 -11.482 5.345 1.00 92.12 199 PRO A CA 1
ATOM 1599 C C . PRO A 1 199 ? -7.690 -12.810 5.557 1.00 92.12 199 PRO A C 1
ATOM 1601 O O . PRO A 1 199 ? -6.579 -12.818 6.079 1.00 92.12 199 PRO A O 1
ATOM 1604 N N . ASN A 1 200 ? -8.297 -13.936 5.173 1.00 91.00 200 ASN A N 1
ATOM 1605 C CA . ASN A 1 200 ? -7.693 -15.270 5.229 1.00 91.00 200 ASN A CA 1
ATOM 1606 C C . ASN A 1 200 ? -6.870 -15.628 3.966 1.00 91.00 200 ASN A C 1
ATOM 1608 O O . ASN A 1 200 ? -6.356 -16.743 3.892 1.00 91.00 200 ASN A O 1
ATOM 1612 N N . GLY A 1 201 ? -6.773 -14.723 2.981 1.00 91.56 201 GLY A N 1
ATOM 1613 C CA . GLY A 1 201 ? -6.085 -14.929 1.699 1.00 91.56 201 GLY A CA 1
ATOM 1614 C C . GLY A 1 201 ? -6.939 -15.581 0.602 1.00 91.56 201 GLY A C 1
ATOM 1615 O O . GLY A 1 201 ? -6.476 -15.737 -0.530 1.00 91.56 201 GLY A O 1
ATOM 1616 N N . TYR A 1 202 ? -8.190 -15.961 0.886 1.00 95.94 202 TYR A N 1
ATOM 1617 C CA . TYR A 1 202 ? -9.093 -16.488 -0.135 1.00 95.94 202 TYR A CA 1
ATOM 1618 C C . TYR A 1 202 ? -9.355 -15.429 -1.207 1.00 95.94 202 TYR A C 1
ATOM 1620 O O . TYR A 1 202 ? -9.700 -14.291 -0.900 1.00 95.94 202 TYR A O 1
ATOM 1628 N N . THR A 1 203 ? -9.162 -15.823 -2.464 1.00 97.25 203 THR A N 1
ATOM 1629 C CA . THR A 1 203 ? -9.265 -14.955 -3.638 1.00 97.25 203 THR A CA 1
ATOM 1630 C C . THR A 1 203 ? -10.401 -15.446 -4.530 1.00 97.25 203 THR A C 1
ATOM 1632 O O . THR A 1 203 ? -10.436 -16.627 -4.888 1.00 97.25 203 THR A O 1
ATOM 1635 N N . ALA A 1 204 ? -11.314 -14.549 -4.903 1.00 96.56 204 ALA A N 1
ATOM 1636 C CA . ALA A 1 204 ? -12.459 -14.846 -5.761 1.00 96.56 204 ALA A CA 1
ATOM 1637 C C . ALA A 1 204 ? -12.605 -13.815 -6.885 1.00 96.56 204 ALA A C 1
ATOM 1639 O O . ALA A 1 204 ? -12.337 -12.630 -6.706 1.00 96.56 204 ALA A O 1
ATOM 1640 N N . LEU A 1 205 ? -13.025 -14.276 -8.064 1.00 96.00 205 LEU A N 1
ATOM 1641 C CA . LEU A 1 205 ? -13.316 -13.405 -9.202 1.00 96.00 205 LEU A CA 1
ATOM 1642 C C . LEU A 1 205 ? -14.616 -12.636 -8.937 1.00 96.00 205 LEU A C 1
ATOM 1644 O O . LEU A 1 205 ? -15.612 -13.247 -8.544 1.00 96.00 205 LEU A O 1
ATOM 1648 N N . THR A 1 206 ? -14.618 -11.326 -9.179 1.00 93.56 206 THR A N 1
ATOM 1649 C CA . THR A 1 206 ? -15.788 -10.462 -8.977 1.00 93.56 206 THR A CA 1
ATOM 1650 C C . THR A 1 206 ? -16.041 -9.572 -10.197 1.00 93.56 206 THR A C 1
ATOM 1652 O O . THR A 1 206 ? -15.115 -9.236 -10.934 1.00 93.56 206 THR A O 1
ATOM 1655 N N . PHE A 1 207 ? -17.306 -9.229 -10.447 1.00 86.75 207 PHE A N 1
ATOM 1656 C CA . PHE A 1 207 ? -17.736 -8.542 -11.676 1.00 86.75 207 PHE A CA 1
ATOM 1657 C C . PHE A 1 207 ? -18.638 -7.325 -11.441 1.00 86.75 207 PHE A C 1
ATOM 1659 O O . PHE A 1 207 ? -18.683 -6.446 -12.295 1.00 86.75 207 PHE A O 1
ATOM 1666 N N . GLU A 1 208 ? -19.352 -7.275 -10.315 1.00 87.88 208 GLU A N 1
ATOM 1667 C CA . GLU A 1 208 ? -20.368 -6.250 -10.012 1.00 87.88 208 GLU A CA 1
ATOM 1668 C C . GLU A 1 208 ? -20.096 -5.542 -8.675 1.00 87.88 208 GLU A C 1
ATOM 1670 O O . GLU A 1 208 ? -20.992 -4.942 -8.090 1.00 87.88 208 GLU A O 1
ATOM 1675 N N . ASP A 1 209 ? -18.872 -5.651 -8.161 1.00 94.75 209 ASP A N 1
ATOM 1676 C CA . ASP A 1 209 ? -18.468 -4.993 -6.922 1.00 94.75 209 ASP A CA 1
ATOM 1677 C C . ASP A 1 209 ? -17.805 -3.648 -7.217 1.00 94.75 209 ASP A C 1
ATOM 1679 O O . ASP A 1 209 ? -17.143 -3.477 -8.246 1.00 94.75 209 ASP A O 1
ATOM 1683 N N . GLU A 1 210 ? -17.964 -2.703 -6.298 1.00 95.00 210 GLU A N 1
ATOM 1684 C CA . GLU A 1 210 ? -17.413 -1.360 -6.423 1.00 95.00 210 GLU A CA 1
ATOM 1685 C C . GLU A 1 210 ? -16.431 -1.079 -5.280 1.00 95.00 210 GLU A C 1
ATOM 1687 O O . GLU A 1 210 ? -16.691 -1.432 -4.125 1.00 95.00 210 GLU A O 1
ATOM 1692 N N . PRO A 1 211 ? -15.285 -0.442 -5.572 1.00 94.88 211 PRO A N 1
ATOM 1693 C CA . PRO A 1 211 ? -14.358 -0.035 -4.535 1.00 94.88 211 PRO A CA 1
ATOM 1694 C C . PRO A 1 211 ? -14.908 1.129 -3.712 1.00 94.88 211 PRO A C 1
ATOM 1696 O O . PRO A 1 211 ? -15.317 2.160 -4.246 1.00 94.88 211 PRO A O 1
ATOM 1699 N N . MET A 1 212 ? -14.822 0.993 -2.393 1.00 94.94 212 MET A N 1
ATOM 1700 C CA . MET A 1 212 ? -15.210 2.009 -1.422 1.00 94.94 212 MET A CA 1
ATOM 1701 C C . MET A 1 212 ? -14.005 2.504 -0.627 1.00 94.94 212 MET A C 1
ATOM 1703 O O . MET A 1 212 ? -13.105 1.735 -0.270 1.00 94.94 212 MET A O 1
ATOM 1707 N N . VAL A 1 213 ? -14.023 3.799 -0.301 1.00 93.25 213 VAL A N 1
ATOM 1708 C CA . VAL A 1 213 ? -13.060 4.424 0.608 1.00 93.25 213 VAL A CA 1
ATOM 1709 C C . VAL A 1 213 ? -13.734 5.302 1.649 1.00 93.25 213 VAL A C 1
ATOM 1711 O O . VAL A 1 213 ? -14.762 5.926 1.396 1.00 93.25 213 VAL A O 1
ATOM 1714 N N . TYR A 1 214 ? -13.115 5.362 2.822 1.00 94.38 214 TYR A N 1
ATOM 1715 C CA . TYR A 1 214 ? -13.564 6.102 3.988 1.00 94.38 214 TYR A CA 1
ATOM 1716 C C . TYR A 1 214 ? -12.385 6.779 4.684 1.00 94.38 214 TYR A C 1
ATOM 1718 O O . TYR A 1 214 ? -11.240 6.320 4.632 1.00 94.38 214 TYR A O 1
ATOM 1726 N N . GLY A 1 215 ? -12.701 7.838 5.421 1.00 90.81 215 GLY A N 1
ATOM 1727 C CA . GLY A 1 215 ? -11.723 8.697 6.073 1.00 90.81 215 GLY 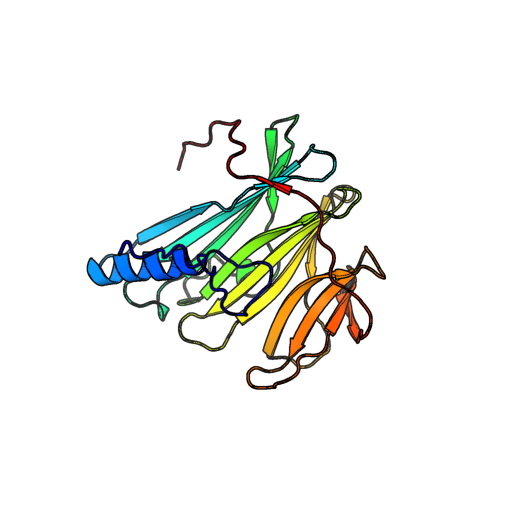A CA 1
ATOM 1728 C C . GLY A 1 215 ? -11.458 9.965 5.273 1.00 90.81 215 GLY A C 1
ATOM 1729 O O . GLY A 1 215 ? -11.883 10.109 4.128 1.00 90.81 215 GLY A O 1
ATOM 1730 N N . GLU A 1 216 ? -10.778 10.903 5.915 1.00 89.06 216 GLU A N 1
ATOM 1731 C CA . GLU A 1 216 ? -10.501 12.219 5.348 1.00 89.06 216 GLU A CA 1
ATOM 1732 C C . GLU A 1 216 ? -8.992 12.426 5.236 1.00 89.06 216 GLU A C 1
ATOM 1734 O O . GLU A 1 216 ? -8.258 12.292 6.222 1.00 89.06 216 GLU A O 1
ATOM 1739 N N . SER A 1 217 ? -8.525 12.740 4.028 1.00 86.69 217 SER A N 1
ATOM 1740 C CA . SER A 1 217 ? -7.150 13.179 3.801 1.00 86.69 217 SER A CA 1
ATOM 1741 C C . SER A 1 217 ? -7.028 14.635 4.219 1.00 86.69 217 SER A C 1
ATOM 1743 O O . SER A 1 217 ? -7.635 15.516 3.615 1.00 86.69 217 SER A O 1
ATOM 1745 N N . VAL A 1 218 ? -6.228 14.891 5.250 1.00 81.94 218 VAL A N 1
ATOM 1746 C CA . VAL A 1 218 ? -6.015 16.236 5.784 1.00 81.94 218 VAL A CA 1
ATOM 1747 C C . VAL A 1 218 ? -4.562 16.632 5.565 1.00 81.94 218 VAL A C 1
ATOM 1749 O O . VAL A 1 218 ? -3.622 15.926 5.960 1.00 81.94 218 VAL A O 1
ATOM 1752 N N . GLU A 1 219 ? -4.361 17.799 4.956 1.00 65.25 219 GLU A N 1
ATOM 1753 C CA . GLU A 1 219 ? -3.058 18.446 4.966 1.00 65.25 219 GLU A CA 1
ATOM 1754 C C . GLU A 1 219 ? -2.759 18.952 6.378 1.00 65.25 219 GLU A C 1
ATOM 1756 O O . GLU A 1 219 ? -3.472 19.791 6.914 1.00 65.25 219 GLU A O 1
ATOM 1761 N N . HIS A 1 220 ? -1.669 18.455 6.966 1.00 55.28 220 HIS A N 1
ATOM 1762 C CA . HIS A 1 220 ? -1.110 18.944 8.229 1.00 55.28 220 HIS A CA 1
ATOM 1763 C C . HIS A 1 220 ? -2.035 18.857 9.458 1.00 55.28 220 HIS A C 1
ATOM 1765 O O . HIS A 1 220 ? -2.600 19.843 9.918 1.00 55.28 220 HIS A O 1
ATOM 1771 N N . ILE A 1 221 ? -2.023 17.698 10.122 1.00 49.72 221 ILE A N 1
ATOM 1772 C CA . ILE A 1 221 ? -2.303 17.621 11.563 1.00 49.72 221 ILE A CA 1
ATOM 1773 C C . ILE A 1 221 ? -0.944 17.521 12.259 1.00 49.72 221 ILE A C 1
ATOM 1775 O O . ILE A 1 221 ? -0.305 16.471 12.228 1.00 49.72 221 ILE A O 1
ATOM 1779 N N . TRP A 1 222 ? -0.449 18.635 12.800 1.00 53.66 222 TRP A N 1
ATOM 1780 C CA . TRP A 1 222 ? 0.791 18.678 13.583 1.00 53.66 222 TRP A CA 1
ATOM 1781 C C . TRP A 1 222 ? 0.449 18.985 15.045 1.00 53.66 222 TRP A C 1
ATOM 1783 O O . TRP A 1 222 ? 0.052 20.104 15.361 1.00 53.66 222 TRP A O 1
ATOM 1793 N N . SER A 1 223 ? 0.614 18.004 15.940 1.00 44.16 223 SER A N 1
ATOM 1794 C CA . SER A 1 223 ? 0.424 18.165 17.395 1.00 44.16 223 SER A CA 1
ATOM 1795 C C . SER A 1 223 ? 1.556 17.589 18.264 1.00 44.16 223 SER A C 1
ATOM 1797 O O . SER A 1 223 ? 1.407 17.537 19.482 1.00 44.16 223 SER A O 1
ATOM 1799 N N . GLY A 1 224 ? 2.712 17.199 17.706 1.00 44.31 224 GLY A N 1
ATOM 1800 C CA . GLY A 1 224 ? 3.781 16.566 18.498 1.00 44.31 224 GLY A CA 1
ATOM 1801 C C . GLY A 1 224 ? 5.207 16.816 18.007 1.00 44.31 224 GLY A C 1
ATOM 1802 O O . GLY A 1 224 ? 5.469 16.893 16.812 1.00 44.31 224 GLY A O 1
ATOM 1803 N N . SER A 1 225 ? 6.157 16.921 18.943 1.00 41.34 225 SER A N 1
ATOM 1804 C CA . SER A 1 225 ? 7.580 17.160 18.679 1.00 41.34 225 SER A CA 1
ATOM 1805 C C . SER A 1 225 ? 8.285 15.925 18.106 1.00 41.34 225 SER A C 1
ATOM 1807 O O . SER A 1 225 ? 8.946 15.173 18.814 1.00 41.34 225 SER A O 1
ATOM 1809 N N . GLN A 1 226 ? 8.228 15.744 16.789 1.00 51.19 226 GLN A N 1
ATOM 1810 C CA . GLN A 1 226 ? 9.185 14.881 16.081 1.00 51.19 226 GLN A CA 1
ATOM 1811 C C . GLN A 1 226 ? 9.984 15.643 15.027 1.00 51.19 226 GLN A C 1
ATOM 1813 O O . GLN A 1 226 ? 10.232 15.170 13.924 1.00 51.19 226 GLN A O 1
ATOM 1818 N N . ALA A 1 227 ? 10.470 16.817 15.430 1.00 33.50 227 ALA A N 1
ATOM 1819 C CA . ALA A 1 227 ? 11.639 17.450 14.833 1.00 33.50 227 ALA A CA 1
ATOM 1820 C C . ALA A 1 227 ? 12.921 16.842 15.430 1.00 33.50 227 ALA A C 1
ATOM 1822 O O . ALA A 1 227 ? 13.688 17.540 16.087 1.00 33.50 227 ALA A O 1
ATOM 1823 N N . ARG A 1 228 ? 13.122 15.528 15.285 1.00 32.66 228 ARG A N 1
ATOM 1824 C CA . ARG A 1 228 ? 14.434 14.889 15.463 1.00 32.66 228 ARG A CA 1
ATOM 1825 C C . ARG A 1 228 ? 14.551 13.739 14.473 1.00 32.66 228 ARG A C 1
ATOM 1827 O O . ARG A 1 228 ? 13.988 12.669 14.689 1.00 32.66 228 ARG A O 1
ATOM 1834 N N . TRP A 1 229 ? 15.236 14.047 13.382 1.00 39.28 229 TRP A N 1
ATOM 1835 C CA . TRP A 1 229 ? 16.032 13.106 12.612 1.00 39.28 229 TRP A CA 1
ATOM 1836 C C . TRP A 1 229 ? 17.460 13.214 13.137 1.00 39.28 229 TRP A C 1
ATOM 1838 O O . TRP A 1 229 ? 17.868 14.367 13.421 1.00 39.28 229 TRP A O 1
#

Sequence (229 aa):
MKPDLTEPYVQSDPLNSPYPIPWNWVLETHAELVANQSFGFRYYRSQSLVSPDGKYAAYSRIQLQGQPELYRSRISSVMFIENLQTGHLRIITASSPLANHHNDDKLSGAIAILIPVSWTESSDRLLGRQFEGFFNSSDGSDYAVIWDRNQNTVTTLAPERIHYTNALLLGWSQANPDQVLFQAGELGNEYWPMWSVEPNGYTALTFEDEPMVYGESVEHIWSGSQARW

pLDDT: mean 89.29, std 15.53, range [30.22, 98.56]

Secondary structure (DSSP, 8-state):
-------------TT--SS--SHHHHHHHHHHHHHTT--EEEEEEPPEEE-TTSSEEEEEEEEEEE-SSGGG-EEEEEEEEEETTT--EEEE---STTGGGTT-TT-TTEEEEEEEEEE-TTSSEEEEEEEEEETTSS-EEEEEEEEETTTTEEEEE---SS--SEEEEEEEESS-TT-EEEEEE-TT-S---EEEE-TT--EEEESS--EE-BSEEES----S-----

Radius of gyration: 18.1 Å; chains: 1; bounding box: 47×56×47 Å

Foldseek 3Di:
DDDPDPPPPPQDALVNAPQHDNVVCVVVVLVVCLVVQHWAKDKDKFFWWAFPVRQKTKIKIKIWRYGNDLQQIEIDMWMWIAGPVPRDIDIFFAPDDCRVVVPPSVNRQKYWDKGWDAAQNVSQKTWIWTWIAGPPDSQIEIWIWMQGNVVRDIAIEDQPPDDFRYKHWQAAWPVDRQWTKIFTHYPPDPGTFIWIAHSVHDIDTDDPTHHDHHTDRDGDPDDDPPPDD